Protein AF-A0A496DXN3-F1 (afdb_monomer_lite)

Foldseek 3Di:
DFLCVPVLVVLVVLLVLLVLQQDPDCSNPLLVVLLVVLVVLLVVLVVLLVCLCCVLVVVQVVDPLNVVLVVLLVVLVVVCVPDVVSVVVNVVSVVLVVVVVVVVVVLSCCLCVQASVLLNVLSVCLSPPCLLNLLSVLLSVLSVLVVVLRVCPVPPPPCLLLSLQLLVQLLVVLVVVVVVVLVVVVVVLDRDGVVCPVVVVVVVVVVVVVVVCCVVVLVVVLVVQLVVLVPPPDPVLSVLSSCLSVLLSVLVVVLVVVPVVDPPDPDSVNSVSVSVSSSVSSNSVSCSLVVVVVVDVVSVVVGDDNPDSPVSNVSSSCSSCCRSPVCSNVSSVVSSVVSSVVSVVSSVVSSVVSVVVVVVSVVVSVVVSVVVD

Radius of gyration: 32.51 Å; chains: 1; bounding box: 79×48×92 Å

Sequence (373 aa):
MLFLGGSQTFIGILASLIVLCVILDKSNFIHSILDEIGKRIDEEIKSLDKAVGFDVINDVPANSDYKLLQRYINELRVEAKTRPECKQLLISAMAMDMKLQATFDQLKSGYSSKFLKPAHDLIEKIQRSKEQVIAPLYALLFCLTVFICDEIVVGVAGTSDFVVSFLTIFVAFSGIFWLMMWKIFFRDIRIETEEGSSQKTKVFVSRWIRWKWMCFAFPMFYATCLFLSTFIPIIWAKCLISFTIGIPICVMAWLKAKSHYEFGFYTYEYVFKHFGGLFLISFLFAVVTTGGCALSDDVSSVCFTYEDFVALKITVILFVLISGLLFPFLMPYYGFKRVLNIVKDEVKSSKQSMERELSSIKEELKEFCKVIP

Secondary structure (DSSP, 8-state):
--SSGGGHHHHHHHHHHHHHTTS-STT-HHHHHHHHHHHHHHHHHHHHHHHHHHHTTTHHHHSHHHHHHHHHHHHHHHHTTT-STHHHHHHHHHHHHHHHHHHHHHHHHHHIIIIIHHHHHHHHHHHT-THHHHHHHHHHHHHHHHHHHHHHHHHSTT-HHHHHHHHHHHHHHHHHHHHHHHHHHHHH-----GGGHHHHHHHHHHHHHHHHHHHHHHHHHHHHHHHHHTTSS-HHHHHHHHHHHHHHHHHHHHHHHHGGG-TT---HHHHHHHHHHHHHHHHHHHHHHHHHHTT-GGGGGTS--TT-HHHHHHHHHHHHHIIIIIHHHHHHHHHHHHHHHHHHHHHHHHHHHHHHHHHHHHHHHHHHHTT--

Structure (mmCIF, N/CA/C/O backbone):
data_AF-A0A496DXN3-F1
#
_entry.id   AF-A0A496DXN3-F1
#
loop_
_atom_site.group_PDB
_atom_site.id
_atom_site.type_symbol
_atom_site.label_atom_id
_atom_site.label_alt_id
_atom_site.label_comp_id
_atom_site.label_asym_id
_atom_site.label_entity_id
_atom_site.label_seq_id
_atom_site.pdbx_PDB_ins_code
_atom_site.Cartn_x
_atom_site.Cartn_y
_atom_site.Cartn_z
_atom_site.occupancy
_atom_site.B_iso_or_equiv
_atom_site.auth_seq_id
_atom_site.auth_comp_id
_atom_site.auth_asym_id
_atom_site.auth_atom_id
_atom_site.pdbx_PDB_model_num
ATOM 1 N N . MET A 1 1 ? 24.734 -8.041 -27.230 1.00 52.00 1 MET A N 1
ATOM 2 C CA . MET A 1 1 ? 24.775 -7.931 -25.754 1.00 52.00 1 MET A CA 1
ATOM 3 C C . MET A 1 1 ? 23.340 -7.956 -25.258 1.00 52.00 1 MET A C 1
ATOM 5 O O . MET A 1 1 ? 22.506 -7.359 -25.918 1.00 52.00 1 MET A O 1
ATOM 9 N N . LEU A 1 2 ? 23.045 -8.681 -24.179 1.00 60.16 2 LEU A N 1
ATOM 10 C CA . LEU A 1 2 ? 21.693 -8.778 -23.610 1.00 60.16 2 LEU A CA 1
ATOM 11 C C . LEU A 1 2 ? 21.608 -7.877 -22.373 1.00 60.16 2 LEU A C 1
ATOM 13 O O . LEU A 1 2 ? 22.474 -7.986 -21.501 1.00 60.16 2 LEU A O 1
ATOM 17 N N . PHE A 1 3 ? 20.581 -7.029 -22.272 1.00 65.44 3 PHE A N 1
ATOM 18 C CA . PHE A 1 3 ? 20.370 -6.176 -21.099 1.00 65.44 3 PHE A CA 1
ATOM 19 C C . PHE A 1 3 ? 20.006 -7.038 -19.876 1.00 65.44 3 PHE A C 1
ATOM 21 O O . PHE A 1 3 ? 20.651 -6.984 -18.819 1.00 65.44 3 PHE A O 1
ATOM 28 N N . LEU A 1 4 ? 19.032 -7.933 -20.039 1.00 68.81 4 LEU A N 1
ATOM 29 C CA . LEU A 1 4 ? 18.609 -8.858 -18.992 1.00 68.81 4 LEU A CA 1
ATOM 30 C C . LEU A 1 4 ? 19.467 -10.122 -18.940 1.00 68.81 4 LEU A C 1
ATOM 32 O O . LEU A 1 4 ? 19.787 -10.586 -17.844 1.00 68.81 4 LEU A O 1
ATOM 36 N N . GLY A 1 5 ? 19.929 -10.652 -20.072 1.00 74.75 5 GLY A N 1
ATOM 37 C CA . GLY A 1 5 ? 20.795 -11.840 -20.114 1.00 74.75 5 GLY A CA 1
ATOM 38 C C . GLY A 1 5 ? 20.298 -12.951 -19.174 1.00 74.75 5 GLY A C 1
ATOM 39 O O . GLY A 1 5 ? 19.119 -13.288 -19.169 1.00 74.75 5 GLY A O 1
ATOM 40 N N . GLY A 1 6 ? 21.156 -13.455 -18.279 1.00 71.81 6 GLY A N 1
ATOM 41 C CA . GLY A 1 6 ? 20.773 -14.490 -17.302 1.00 71.81 6 GLY A CA 1
ATOM 42 C C . GLY A 1 6 ? 19.702 -14.098 -16.264 1.00 71.81 6 GLY A C 1
ATOM 43 O O . GLY A 1 6 ? 19.151 -14.976 -15.608 1.00 71.81 6 GLY A O 1
ATOM 44 N N . SER A 1 7 ? 19.368 -12.811 -16.098 1.00 78.94 7 SER A N 1
ATOM 45 C CA . SER A 1 7 ? 18.300 -12.376 -15.180 1.00 78.94 7 SER A CA 1
ATOM 46 C C . SER A 1 7 ? 16.924 -12.289 -15.840 1.00 78.94 7 SER A C 1
ATOM 48 O O . SER A 1 7 ? 15.954 -11.970 -15.153 1.00 78.94 7 SER A O 1
ATOM 50 N N . GLN A 1 8 ? 16.824 -12.534 -17.149 1.00 82.44 8 GLN A N 1
ATOM 51 C CA . GLN A 1 8 ? 15.556 -12.516 -17.879 1.00 82.44 8 GLN A CA 1
ATOM 52 C C . GLN A 1 8 ? 14.570 -13.522 -17.271 1.00 82.44 8 GLN A C 1
ATOM 54 O O . GLN A 1 8 ? 13.425 -13.177 -16.987 1.00 82.44 8 GLN A O 1
ATOM 59 N N . THR A 1 9 ? 15.053 -14.724 -16.940 1.00 82.75 9 THR A N 1
ATOM 60 C CA . THR A 1 9 ? 14.280 -15.758 -16.239 1.00 82.75 9 THR A CA 1
ATOM 61 C C . THR A 1 9 ? 13.798 -15.285 -14.870 1.00 82.75 9 THR A C 1
ATOM 63 O O . THR A 1 9 ? 12.649 -15.518 -14.507 1.00 82.75 9 THR A O 1
ATOM 66 N N . PHE A 1 10 ? 14.640 -14.575 -14.113 1.00 84.44 10 PHE A N 1
ATOM 67 C CA . PHE A 1 10 ? 14.269 -14.069 -12.790 1.00 84.44 10 PHE A CA 1
ATOM 68 C C . PHE A 1 10 ? 13.158 -13.013 -12.870 1.00 84.44 10 PHE A C 1
ATOM 70 O O . PHE A 1 10 ? 12.175 -13.099 -12.136 1.00 84.44 10 PHE A O 1
ATOM 77 N N . ILE A 1 11 ? 13.262 -12.060 -13.803 1.00 85.44 11 ILE A N 1
ATOM 78 C CA . ILE A 1 11 ? 12.193 -11.079 -14.045 1.00 85.44 11 ILE A CA 1
ATOM 79 C C . ILE A 1 11 ? 10.929 -11.767 -14.574 1.00 85.44 11 ILE A C 1
ATOM 81 O O . ILE A 1 11 ? 9.832 -11.392 -14.174 1.00 85.44 11 ILE A O 1
ATOM 85 N N . GLY A 1 12 ? 11.057 -12.805 -15.405 1.00 85.12 12 GLY A N 1
ATOM 86 C CA . GLY A 1 12 ? 9.920 -13.604 -15.874 1.00 85.12 12 GLY A CA 1
ATOM 87 C C . GLY A 1 12 ? 9.176 -14.308 -14.735 1.00 85.12 12 GLY A C 1
ATOM 88 O O . GLY A 1 12 ? 7.944 -14.285 -14.690 1.00 85.12 12 GLY A O 1
ATOM 89 N N . ILE A 1 13 ? 9.911 -14.862 -13.765 1.00 86.62 13 ILE A N 1
ATOM 90 C CA . ILE A 1 13 ? 9.334 -15.442 -12.543 1.00 86.62 13 ILE A CA 1
ATOM 91 C C . ILE A 1 13 ? 8.633 -14.357 -11.716 1.00 86.62 13 ILE A C 1
ATOM 93 O O . ILE A 1 13 ? 7.49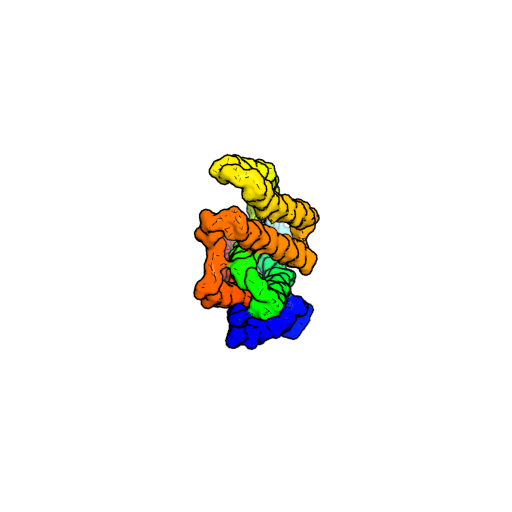3 -14.555 -11.299 1.00 86.62 13 ILE A O 1
ATOM 97 N N . LEU A 1 14 ? 9.269 -13.196 -11.516 1.00 87.06 14 LEU A N 1
ATOM 98 C CA . LEU A 1 14 ? 8.656 -12.074 -10.797 1.00 87.06 14 LEU A CA 1
ATOM 99 C C . LEU A 1 14 ? 7.373 -11.590 -11.479 1.00 87.06 14 LEU A C 1
ATOM 101 O O . LEU A 1 14 ? 6.362 -11.419 -10.807 1.00 87.06 14 LEU A O 1
ATOM 105 N N . ALA A 1 15 ? 7.384 -11.418 -12.800 1.00 87.00 15 ALA A N 1
ATOM 106 C CA . ALA A 1 15 ? 6.207 -11.022 -13.564 1.00 87.00 15 ALA A CA 1
ATOM 107 C C . ALA A 1 15 ? 5.078 -12.052 -13.416 1.00 87.00 15 ALA A C 1
ATOM 109 O O . ALA A 1 15 ? 3.934 -11.671 -13.182 1.00 87.00 15 ALA A O 1
ATOM 110 N N . SER A 1 16 ? 5.402 -13.347 -13.462 1.00 86.88 16 SER A N 1
ATOM 111 C CA . SER A 1 16 ? 4.429 -14.430 -13.268 1.00 86.88 16 SER A CA 1
ATOM 112 C C . SER A 1 16 ? 3.803 -14.402 -11.869 1.00 86.88 16 SER A C 1
ATOM 114 O O . SER A 1 16 ? 2.588 -14.525 -11.736 1.00 86.88 16 SER A O 1
ATOM 116 N N . LEU A 1 17 ? 4.608 -14.174 -10.825 1.00 85.25 17 LEU A N 1
ATOM 117 C CA . LEU A 1 17 ? 4.110 -13.993 -9.456 1.00 85.25 17 LEU A CA 1
ATOM 118 C C . LEU A 1 17 ? 3.225 -12.749 -9.333 1.00 85.25 17 LEU A C 1
ATOM 120 O O . LEU A 1 17 ? 2.177 -12.796 -8.697 1.00 85.25 17 LEU A O 1
ATOM 124 N N . ILE A 1 18 ? 3.625 -11.645 -9.964 1.00 87.06 18 ILE A N 1
ATOM 125 C CA . ILE A 1 18 ? 2.879 -10.386 -9.948 1.00 87.06 18 ILE A CA 1
ATOM 126 C C . ILE A 1 18 ? 1.524 -10.537 -10.646 1.00 87.06 18 ILE A C 1
ATOM 128 O O . ILE A 1 18 ? 0.543 -10.000 -10.143 1.00 87.06 18 ILE A O 1
ATOM 132 N N . VAL A 1 19 ? 1.429 -11.288 -11.751 1.00 86.00 19 VAL A N 1
ATOM 133 C CA . VAL A 1 19 ? 0.151 -11.555 -12.445 1.00 86.00 19 VAL A CA 1
ATOM 134 C C . VAL A 1 19 ? -0.887 -12.153 -11.492 1.00 86.00 19 VAL A C 1
ATOM 136 O O . VAL A 1 19 ? -2.046 -11.739 -11.514 1.00 86.00 19 VAL A O 1
ATOM 139 N N . LEU A 1 20 ? -0.471 -13.060 -10.604 1.00 83.44 20 LEU A N 1
ATOM 140 C CA . LEU A 1 20 ? -1.357 -13.660 -9.600 1.00 83.44 20 LEU A CA 1
ATOM 141 C C . LEU A 1 20 ? -1.889 -12.626 -8.589 1.00 83.44 20 LEU A C 1
ATOM 143 O O . LEU A 1 20 ? -2.956 -12.824 -8.013 1.00 83.44 20 LEU A O 1
ATOM 147 N N . CYS A 1 21 ? -1.189 -11.502 -8.411 1.00 81.88 21 CYS A N 1
ATOM 148 C CA . CYS A 1 21 ? -1.564 -10.404 -7.518 1.00 81.88 21 CYS A CA 1
ATOM 149 C C . CYS A 1 21 ? -2.429 -9.313 -8.181 1.00 81.88 21 CYS A C 1
ATOM 151 O O . CYS A 1 21 ? -2.867 -8.388 -7.496 1.00 81.88 21 CYS A O 1
ATOM 153 N N . VAL A 1 22 ? -2.661 -9.369 -9.498 1.00 76.81 22 VAL A N 1
ATOM 154 C CA . VAL A 1 22 ? -3.417 -8.334 -10.237 1.00 76.81 22 VAL A CA 1
ATOM 155 C C . VAL A 1 22 ? -4.929 -8.572 -10.200 1.00 76.81 22 VAL A C 1
ATOM 157 O O . VAL A 1 22 ? -5.709 -7.630 -10.329 1.00 76.81 22 VAL A O 1
ATOM 160 N N . ILE A 1 23 ? -5.371 -9.814 -10.014 1.00 70.00 23 ILE A N 1
ATOM 161 C CA . ILE A 1 23 ? -6.797 -10.157 -10.001 1.00 70.00 23 ILE A CA 1
ATOM 162 C C . ILE A 1 23 ? -7.310 -10.104 -8.558 1.00 70.00 23 ILE A C 1
ATOM 164 O O . ILE A 1 23 ? -6.719 -10.696 -7.664 1.00 70.00 23 ILE A O 1
ATOM 168 N N . LEU A 1 24 ? -8.409 -9.390 -8.312 1.00 60.97 24 LEU A N 1
ATOM 169 C CA . LEU A 1 24 ? -9.103 -9.369 -7.017 1.00 60.97 24 LEU A CA 1
ATOM 170 C C . LEU A 1 24 ? -9.970 -10.623 -6.852 1.00 60.97 24 LEU A C 1
ATOM 172 O O . LEU A 1 24 ? -11.194 -10.557 -6.918 1.00 60.97 24 LEU A O 1
ATOM 176 N N . ASP A 1 25 ? -9.328 -11.768 -6.671 1.00 64.19 25 ASP A N 1
ATOM 177 C CA . ASP A 1 25 ? -9.994 -13.027 -6.332 1.00 64.19 25 ASP A CA 1
ATOM 178 C C . ASP A 1 25 ? -9.186 -13.756 -5.246 1.00 64.19 25 ASP A C 1
ATOM 180 O O . ASP A 1 25 ? -8.067 -13.356 -4.921 1.00 64.19 25 ASP A O 1
ATOM 184 N N . LYS A 1 26 ? -9.720 -14.843 -4.684 1.00 61.50 26 LYS A N 1
ATOM 185 C CA . LYS A 1 26 ? -9.036 -15.712 -3.709 1.00 61.50 26 LYS A CA 1
ATOM 186 C C . LYS A 1 26 ? -7.688 -16.243 -4.210 1.00 61.50 26 LYS A C 1
ATOM 188 O O . LYS A 1 26 ? -6.874 -16.681 -3.405 1.00 61.50 26 LYS A O 1
ATOM 193 N N . SER A 1 27 ? -7.443 -16.201 -5.520 1.00 66.31 27 SER A N 1
ATOM 194 C CA . SER A 1 27 ? -6.151 -16.524 -6.131 1.00 66.31 27 SER A CA 1
ATOM 195 C C . SER A 1 27 ? -5.048 -15.507 -5.812 1.00 66.31 27 SER A C 1
ATOM 197 O O . SER A 1 27 ? -3.868 -15.835 -5.919 1.00 66.31 27 SER A O 1
ATOM 199 N N . ASN A 1 28 ? -5.404 -14.281 -5.419 1.00 80.81 28 ASN A N 1
ATOM 200 C CA . ASN A 1 28 ? -4.454 -13.259 -5.006 1.00 80.81 28 ASN A CA 1
ATOM 201 C C . ASN A 1 28 ? -4.042 -13.485 -3.558 1.00 80.81 28 ASN A C 1
ATOM 203 O O . ASN A 1 28 ? -4.750 -13.122 -2.617 1.00 80.81 28 ASN A O 1
ATOM 207 N N . PHE A 1 29 ? -2.867 -14.084 -3.390 1.00 79.62 29 PHE A N 1
ATOM 208 C CA . PHE A 1 29 ? -2.347 -14.434 -2.074 1.00 79.62 29 PHE A CA 1
ATOM 209 C C . PHE A 1 29 ? -2.138 -13.204 -1.179 1.00 79.62 29 PHE A C 1
ATOM 211 O O . PHE A 1 29 ? -2.400 -13.290 0.018 1.00 79.62 29 PHE A O 1
ATOM 218 N N . ILE A 1 30 ? -1.727 -12.051 -1.732 1.00 82.69 30 ILE A N 1
ATOM 219 C CA . ILE A 1 30 ? -1.553 -10.812 -0.955 1.00 82.69 30 ILE A CA 1
ATOM 220 C C . ILE A 1 30 ? -2.904 -10.385 -0.386 1.00 82.69 30 ILE A C 1
ATOM 222 O O . ILE A 1 30 ? -3.024 -10.173 0.819 1.00 82.69 30 ILE A O 1
ATOM 226 N N . HIS A 1 31 ? -3.925 -10.319 -1.240 1.00 82.19 31 HIS A N 1
ATOM 227 C CA . HIS A 1 31 ? -5.267 -9.933 -0.824 1.00 82.19 31 HIS A CA 1
ATOM 228 C C . HIS A 1 31 ? -5.868 -10.933 0.172 1.00 82.19 31 HIS A C 1
ATOM 230 O O . HIS A 1 31 ? -6.374 -10.525 1.212 1.00 82.19 31 HIS A O 1
ATOM 236 N N . SER A 1 32 ? -5.755 -12.238 -0.095 1.00 83.56 32 SER A N 1
ATOM 237 C CA . SER A 1 32 ? -6.303 -13.285 0.774 1.00 83.56 32 SER A CA 1
ATOM 238 C C . SER A 1 32 ? -5.678 -13.272 2.170 1.00 83.56 32 SER A C 1
ATOM 240 O O . SER A 1 32 ? -6.396 -13.385 3.161 1.00 83.56 32 SER A O 1
ATOM 242 N N . ILE A 1 33 ? -4.351 -13.126 2.267 1.00 85.94 33 ILE A N 1
ATOM 243 C CA . ILE A 1 33 ? -3.660 -13.083 3.563 1.00 85.94 33 ILE A CA 1
ATOM 244 C C . ILE A 1 33 ? -4.022 -11.794 4.311 1.00 85.94 33 ILE A C 1
ATOM 246 O O . ILE A 1 33 ? -4.287 -11.830 5.511 1.00 85.94 33 ILE A O 1
ATOM 250 N N . LEU A 1 34 ? -4.056 -10.649 3.621 1.00 84.69 34 LEU A N 1
ATOM 251 C CA . LEU A 1 34 ? -4.419 -9.373 4.241 1.00 84.69 34 LEU A CA 1
ATOM 252 C C . LEU A 1 34 ? -5.883 -9.329 4.695 1.00 84.69 34 LEU A C 1
ATOM 254 O O . LEU A 1 34 ? -6.163 -8.742 5.739 1.00 84.69 34 LEU A O 1
ATOM 258 N N . ASP A 1 35 ? -6.800 -9.954 3.957 1.00 85.06 35 ASP A N 1
ATOM 259 C CA . ASP A 1 35 ? -8.204 -10.085 4.354 1.00 85.06 35 ASP A CA 1
ATOM 260 C C . ASP A 1 35 ? -8.337 -10.906 5.644 1.00 85.06 35 ASP A C 1
ATOM 262 O O . ASP A 1 35 ? -9.005 -10.473 6.585 1.00 85.06 35 ASP A O 1
ATOM 266 N N . GLU A 1 36 ? -7.633 -12.040 5.737 1.00 87.38 36 GLU A N 1
ATOM 267 C CA . GLU A 1 36 ? -7.615 -12.871 6.945 1.00 87.38 36 GLU A CA 1
ATOM 268 C C . GLU A 1 36 ? -7.006 -12.133 8.148 1.00 87.38 36 GLU A C 1
ATOM 270 O O . GLU A 1 36 ? -7.572 -12.156 9.243 1.00 87.38 36 GLU A O 1
ATOM 275 N N . ILE A 1 37 ? -5.886 -11.428 7.953 1.00 86.50 37 ILE A N 1
ATOM 276 C CA . ILE A 1 37 ? -5.269 -10.597 8.997 1.00 86.50 37 ILE A CA 1
ATOM 277 C C . ILE A 1 37 ? -6.234 -9.496 9.446 1.00 86.50 37 ILE A C 1
ATOM 279 O O . ILE A 1 37 ? -6.406 -9.286 10.647 1.00 86.50 37 ILE A O 1
ATOM 283 N N . GLY A 1 38 ? -6.883 -8.814 8.500 1.00 84.69 38 GLY A N 1
ATOM 284 C CA . GLY A 1 38 ? -7.861 -7.774 8.798 1.00 84.69 38 GLY A CA 1
ATOM 285 C C . GLY A 1 38 ? -9.035 -8.306 9.622 1.00 84.69 38 GLY A C 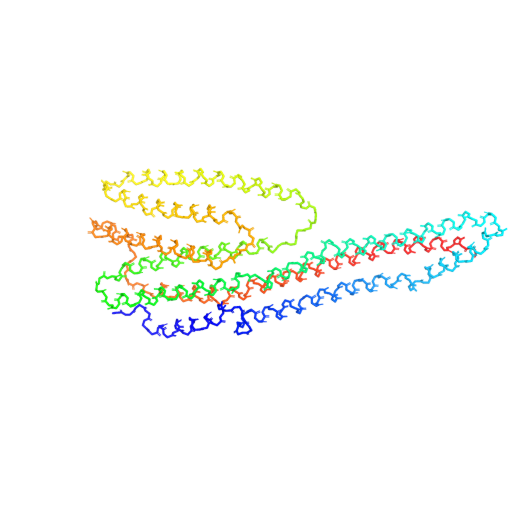1
ATOM 286 O O . GLY A 1 38 ? -9.401 -7.684 10.614 1.00 84.69 38 GLY A O 1
ATOM 287 N N . LYS A 1 39 ? -9.558 -9.495 9.285 1.00 87.56 39 LYS A N 1
ATOM 288 C CA . LYS A 1 39 ? -10.629 -10.165 10.045 1.00 87.56 39 LYS A CA 1
ATOM 289 C C . LYS A 1 39 ? -10.202 -10.516 11.467 1.00 87.56 39 LYS A C 1
ATOM 291 O O . LYS A 1 39 ? -10.927 -10.204 12.404 1.00 87.56 39 LYS A O 1
ATOM 296 N N . ARG A 1 40 ? -9.011 -11.096 11.646 1.00 87.25 40 ARG A N 1
ATOM 297 C CA . ARG A 1 40 ? -8.480 -11.420 12.984 1.00 87.25 40 ARG A CA 1
ATOM 298 C C . ARG A 1 40 ? -8.327 -10.173 13.854 1.00 87.25 40 ARG A C 1
ATOM 300 O O . ARG A 1 40 ? -8.638 -10.209 15.038 1.00 87.25 40 ARG A O 1
ATOM 307 N N . ILE A 1 41 ? -7.864 -9.067 13.273 1.00 84.94 41 ILE A N 1
ATOM 308 C CA . ILE A 1 41 ? -7.696 -7.799 13.994 1.00 84.94 41 ILE A CA 1
ATOM 309 C C . ILE A 1 41 ? -9.052 -7.165 14.325 1.00 84.94 41 ILE A C 1
ATOM 311 O O . ILE A 1 41 ? -9.224 -6.635 15.420 1.00 84.94 41 ILE A O 1
ATOM 315 N N . ASP A 1 42 ? -10.024 -7.248 13.418 1.00 84.44 42 ASP A N 1
ATOM 316 C CA . ASP A 1 42 ? -11.400 -6.805 13.659 1.00 84.44 42 ASP A CA 1
ATOM 317 C C . ASP A 1 42 ? -12.057 -7.573 14.820 1.00 84.44 42 ASP A C 1
ATOM 319 O O . ASP A 1 42 ? -12.668 -6.978 15.711 1.00 84.44 42 ASP A O 1
ATOM 323 N N . GLU A 1 43 ? -11.875 -8.895 14.854 1.00 87.12 43 GLU A N 1
ATOM 324 C CA . GLU A 1 43 ? -12.309 -9.759 15.956 1.00 87.12 43 GLU A CA 1
ATOM 325 C C . GLU A 1 43 ? -11.595 -9.420 17.270 1.00 87.12 43 GLU A C 1
ATOM 327 O O . GLU A 1 43 ? -12.240 -9.342 18.318 1.00 87.12 43 GLU A O 1
ATOM 332 N N . GLU A 1 44 ? -10.285 -9.161 17.229 1.00 85.25 44 GLU A N 1
ATOM 333 C CA . GLU A 1 44 ? -9.515 -8.751 18.406 1.00 85.25 44 GLU A CA 1
ATOM 334 C C . GLU A 1 44 ? -10.036 -7.420 18.973 1.00 85.25 44 GLU A C 1
ATOM 336 O O . GLU A 1 44 ? -10.249 -7.311 20.181 1.00 85.25 44 GLU A O 1
ATOM 341 N N . ILE A 1 45 ? -10.339 -6.437 18.122 1.00 81.94 45 ILE A N 1
ATOM 342 C CA . ILE A 1 45 ? -10.926 -5.154 18.541 1.00 81.94 45 ILE A CA 1
ATOM 343 C C . ILE A 1 45 ? -12.315 -5.351 19.157 1.00 81.94 45 ILE A C 1
ATOM 345 O O . ILE A 1 45 ? -12.585 -4.802 20.225 1.00 81.94 45 ILE A O 1
ATOM 349 N N . LYS A 1 46 ? -13.171 -6.187 18.554 1.00 82.38 46 LYS A N 1
ATOM 350 C CA . LYS A 1 46 ? -14.481 -6.544 19.131 1.00 82.38 46 LYS A CA 1
ATOM 351 C C . LYS A 1 46 ? -14.344 -7.225 20.493 1.00 82.38 46 LYS A C 1
ATOM 353 O O . LYS A 1 46 ? -15.148 -6.988 21.393 1.00 82.38 46 LYS A O 1
ATOM 358 N N . SER A 1 47 ? -13.331 -8.074 20.661 1.00 81.56 47 SER A N 1
ATOM 359 C CA . SER A 1 47 ? -13.063 -8.744 21.937 1.00 81.56 47 SER A CA 1
ATOM 360 C C . SER A 1 47 ? -12.594 -7.763 23.017 1.00 81.56 47 SER A C 1
ATOM 362 O O . SER A 1 47 ? -13.040 -7.863 24.160 1.00 81.56 47 SER A O 1
ATOM 364 N N . LEU A 1 48 ? -11.764 -6.780 22.647 1.00 75.94 48 LEU A N 1
ATOM 365 C CA . LEU A 1 48 ? -11.290 -5.720 23.538 1.00 75.94 48 LEU A CA 1
ATOM 366 C C . LEU A 1 48 ? -12.446 -4.825 24.002 1.00 75.94 48 LEU A C 1
ATOM 368 O O . LEU A 1 48 ? -12.554 -4.557 25.196 1.00 75.94 48 LEU A O 1
ATOM 372 N N . ASP A 1 49 ? -13.341 -4.434 23.093 1.00 71.88 49 ASP A N 1
ATOM 373 C CA . ASP A 1 49 ? -14.561 -3.682 23.421 1.00 71.88 49 ASP A CA 1
ATOM 374 C C . ASP A 1 49 ? -15.452 -4.447 24.400 1.00 71.88 49 ASP A C 1
ATOM 376 O O . ASP A 1 49 ? -15.839 -3.931 25.450 1.00 71.88 49 ASP A O 1
ATOM 380 N N . LYS A 1 50 ? -15.695 -5.732 24.116 1.00 71.69 50 LYS A N 1
ATOM 381 C CA . LYS A 1 50 ? -16.470 -6.587 25.013 1.00 71.69 50 LYS A CA 1
ATOM 382 C C . LYS A 1 50 ? -15.815 -6.705 26.389 1.00 71.69 50 LYS A C 1
ATOM 384 O O . LYS A 1 50 ? -16.539 -6.690 27.375 1.00 71.69 50 LYS A O 1
ATOM 389 N N . ALA A 1 51 ? -14.489 -6.807 26.478 1.00 68.19 51 ALA A N 1
ATOM 390 C CA . ALA A 1 51 ? -13.778 -6.896 27.754 1.00 68.19 51 ALA A CA 1
ATOM 391 C C . ALA A 1 51 ? -13.894 -5.601 28.576 1.00 68.19 51 ALA A C 1
ATOM 393 O O . ALA A 1 51 ? -14.245 -5.660 29.751 1.00 68.19 51 ALA A O 1
ATOM 394 N N . VAL A 1 52 ? -13.697 -4.426 27.965 1.00 66.50 52 VAL A N 1
ATOM 395 C CA . VAL A 1 52 ? -13.908 -3.126 28.639 1.00 66.50 52 VAL A CA 1
ATOM 396 C C . VAL A 1 52 ? -15.356 -2.992 29.110 1.00 66.50 52 VAL A C 1
ATOM 398 O O . VAL A 1 52 ? -15.616 -2.631 30.260 1.00 66.50 52 VAL A O 1
ATOM 401 N N . GLY A 1 53 ? -16.296 -3.346 28.232 1.00 61.66 53 GLY A N 1
ATOM 402 C CA . GLY A 1 53 ? -17.726 -3.310 28.492 1.00 61.66 53 GLY A CA 1
ATOM 403 C C . GLY A 1 53 ? -18.255 -4.424 29.398 1.00 61.66 53 GLY A C 1
ATOM 404 O O . GLY A 1 53 ? -19.424 -4.377 29.752 1.00 61.66 53 GLY A O 1
ATOM 405 N N . PHE A 1 54 ? -17.463 -5.429 29.777 1.00 54.59 54 PHE A N 1
ATOM 406 C CA . PHE A 1 54 ? -17.863 -6.452 30.752 1.00 54.59 54 PHE A CA 1
ATOM 407 C C . PHE A 1 54 ? -17.181 -6.234 32.101 1.00 54.59 54 PHE A C 1
ATOM 409 O O . PHE A 1 54 ? -17.869 -6.292 33.119 1.00 54.59 54 PHE A O 1
ATOM 416 N N . ASP A 1 55 ? -15.875 -5.960 32.112 1.00 61.41 55 ASP A N 1
ATOM 417 C CA . ASP A 1 55 ? -15.080 -5.841 33.339 1.00 61.41 55 ASP A CA 1
ATOM 418 C C . ASP A 1 55 ? -15.497 -4.635 34.173 1.00 61.41 55 ASP A C 1
ATOM 420 O O . ASP A 1 55 ? -15.664 -4.747 35.379 1.00 61.41 55 ASP A O 1
ATOM 424 N N . VAL A 1 56 ? -15.672 -3.470 33.548 1.00 59.00 56 VAL A N 1
ATOM 425 C CA . VAL A 1 56 ? -15.955 -2.236 34.298 1.00 59.00 56 VAL A CA 1
ATOM 426 C C . VAL A 1 56 ? -17.451 -2.060 34.536 1.00 59.00 56 VAL A C 1
ATOM 428 O O . VAL A 1 56 ? -17.883 -1.472 35.525 1.00 59.00 56 VAL A O 1
ATOM 431 N N . ILE A 1 57 ? -18.254 -2.613 33.629 1.00 57.44 57 ILE A N 1
ATOM 432 C CA .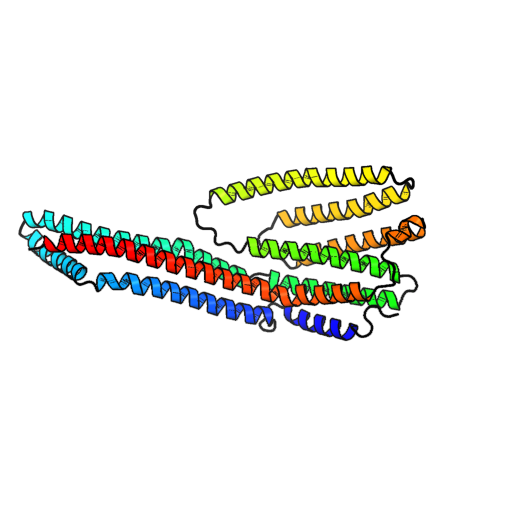 ILE A 1 57 ? -19.698 -2.437 33.616 1.00 57.44 57 ILE A CA 1
ATOM 433 C C . ILE A 1 57 ? -20.415 -3.364 34.591 1.00 57.44 57 ILE A C 1
ATOM 435 O O . ILE A 1 57 ? -21.333 -2.929 35.281 1.00 57.44 57 ILE A O 1
ATOM 439 N N . ASN A 1 58 ? -20.012 -4.633 34.668 1.00 58.31 58 ASN A N 1
ATOM 440 C CA . ASN A 1 58 ? -20.677 -5.594 35.549 1.00 58.31 58 ASN A CA 1
ATOM 441 C C . ASN A 1 58 ? -20.212 -5.492 37.005 1.00 58.31 58 ASN A C 1
ATOM 443 O O . ASN A 1 58 ? -20.868 -6.033 37.894 1.00 58.31 58 ASN A O 1
ATOM 447 N N . ASP A 1 59 ? -19.126 -4.769 37.266 1.00 63.56 59 ASP A N 1
ATOM 448 C CA . ASP A 1 59 ? -18.563 -4.614 38.605 1.00 63.56 59 ASP A CA 1
ATOM 449 C C . ASP A 1 59 ? -19.417 -3.702 39.511 1.00 63.56 59 ASP A C 1
ATOM 451 O O . ASP A 1 59 ? -19.391 -3.817 40.736 1.00 63.56 59 ASP A O 1
ATOM 455 N N . VAL A 1 60 ? -20.242 -2.820 38.930 1.00 60.62 60 VAL A N 1
ATOM 456 C CA . VAL A 1 60 ? -21.136 -1.919 39.685 1.00 60.62 60 VAL A CA 1
ATOM 457 C C . VAL A 1 60 ? -22.455 -2.585 40.084 1.00 60.62 60 VAL A C 1
ATOM 459 O O . VAL A 1 60 ? -22.772 -2.550 41.271 1.00 60.62 60 VAL A O 1
ATOM 462 N N . PRO A 1 61 ? -23.211 -3.256 39.187 1.00 59.91 61 PRO A N 1
ATOM 463 C CA . PRO A 1 61 ? -24.404 -4.012 39.577 1.00 59.91 61 PRO A CA 1
ATOM 464 C C . PRO A 1 61 ? -24.093 -5.158 40.546 1.00 59.91 61 PRO A C 1
ATOM 466 O O . PRO A 1 61 ? -24.951 -5.576 41.326 1.00 59.91 61 PRO A O 1
ATOM 469 N N . ALA A 1 62 ? -22.865 -5.684 40.501 1.00 61.06 62 ALA A N 1
ATOM 470 C CA . ALA A 1 62 ? -22.385 -6.685 41.442 1.00 61.06 62 ALA A CA 1
ATOM 471 C C . ALA A 1 62 ? -22.039 -6.103 42.826 1.00 61.06 62 ALA A C 1
ATOM 473 O O . ALA A 1 62 ? -22.086 -6.856 43.804 1.00 61.06 62 ALA A O 1
ATOM 474 N N . ASN A 1 63 ? -21.749 -4.798 42.922 1.00 70.12 63 ASN A N 1
ATOM 475 C CA . ASN A 1 63 ? -21.371 -4.124 44.162 1.00 70.12 63 ASN A CA 1
ATOM 476 C C . ASN A 1 63 ? -22.502 -4.197 45.205 1.00 70.12 63 ASN A C 1
ATOM 478 O O . ASN A 1 63 ? -23.669 -3.919 44.907 1.00 70.12 63 ASN A O 1
ATOM 482 N N . SER A 1 64 ? -22.150 -4.557 46.442 1.00 65.50 64 SER A N 1
ATOM 483 C CA . SER A 1 64 ? -23.079 -4.646 47.572 1.00 65.50 64 SER A CA 1
ATOM 484 C C . SER A 1 64 ? -23.823 -3.337 47.809 1.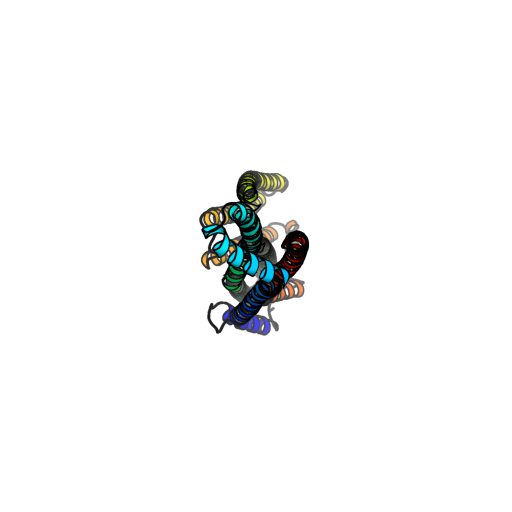00 65.50 64 SER A C 1
ATOM 486 O O . SER A 1 64 ? -25.029 -3.364 48.039 1.00 65.50 64 SER A O 1
ATOM 488 N N . ASP A 1 65 ? -23.133 -2.205 47.679 1.00 71.25 65 ASP A N 1
ATOM 489 C CA . ASP A 1 65 ? -23.687 -0.885 47.994 1.00 71.25 65 ASP A CA 1
ATOM 490 C C . ASP A 1 65 ? -24.732 -0.458 46.952 1.00 71.25 65 ASP A C 1
ATOM 492 O O . ASP A 1 65 ? -25.751 0.144 47.283 1.00 71.25 65 ASP A O 1
ATOM 496 N N . TYR A 1 66 ? -24.545 -0.854 45.687 1.00 73.25 66 TYR A N 1
ATOM 497 C CA . TYR A 1 66 ? -25.515 -0.577 44.625 1.00 73.25 66 TYR A CA 1
ATOM 498 C C . TYR A 1 66 ? -26.773 -1.439 44.775 1.00 73.25 66 TYR A C 1
ATOM 500 O O . TYR A 1 66 ? -27.893 -0.948 44.632 1.00 73.25 66 TYR A O 1
ATOM 508 N N . LYS A 1 67 ? -26.611 -2.717 45.148 1.00 78.06 67 LYS A N 1
ATOM 509 C CA . LYS A 1 67 ? -27.747 -3.587 45.499 1.00 78.06 67 LYS A CA 1
ATOM 510 C C . LYS A 1 67 ? -28.515 -3.054 46.708 1.00 78.06 67 LYS A C 1
ATOM 512 O O . LYS A 1 67 ? -29.740 -3.154 46.740 1.00 78.06 67 LYS A O 1
ATOM 517 N N . LEU A 1 68 ? -27.805 -2.484 47.682 1.00 75.44 68 LEU A N 1
ATOM 518 C CA . LEU A 1 68 ? -28.394 -1.885 48.875 1.00 75.44 68 LEU A CA 1
ATOM 519 C C . LEU A 1 68 ? -29.191 -0.622 48.523 1.00 75.44 68 LEU A C 1
ATOM 521 O O . LEU A 1 68 ? -30.345 -0.513 48.931 1.00 75.44 68 LEU A O 1
ATOM 525 N N . LEU A 1 69 ? -28.652 0.250 47.664 1.00 77.62 69 LEU A N 1
ATOM 526 C CA . LEU A 1 69 ? -29.379 1.395 47.108 1.00 77.62 69 LEU A CA 1
ATOM 527 C C . LEU A 1 69 ? -30.645 0.960 46.351 1.00 77.62 69 LEU A C 1
ATOM 529 O O . LEU A 1 69 ? -31.721 1.499 46.604 1.00 77.62 69 LEU A O 1
ATOM 533 N N . GLN A 1 70 ? -30.557 -0.031 45.457 1.00 79.31 70 GLN A N 1
ATOM 534 C CA . GLN A 1 70 ? -31.728 -0.520 44.716 1.00 79.31 70 GLN A CA 1
ATOM 535 C C . GLN A 1 70 ? -32.802 -1.105 45.638 1.00 79.31 70 GLN A C 1
ATOM 537 O O . GLN A 1 70 ? -33.998 -0.880 45.430 1.00 79.31 70 GLN A O 1
ATOM 542 N N . ARG A 1 71 ? -32.391 -1.848 46.670 1.00 79.94 71 ARG A N 1
ATOM 543 C CA . ARG A 1 71 ? -33.309 -2.378 47.679 1.00 79.94 71 ARG A CA 1
ATOM 544 C C . ARG A 1 71 ? -33.988 -1.247 48.452 1.00 79.94 71 ARG A C 1
ATOM 546 O O . ARG A 1 71 ? -35.211 -1.255 48.557 1.00 79.94 71 ARG A O 1
ATOM 553 N N . TYR A 1 72 ? -33.221 -0.253 48.891 1.00 79.62 72 TYR A N 1
ATOM 554 C CA . TYR A 1 72 ? -33.732 0.908 49.612 1.00 79.62 72 TYR A CA 1
ATOM 555 C C . TYR A 1 72 ? -34.712 1.741 48.771 1.00 79.62 72 TYR A C 1
ATOM 557 O O . TYR A 1 72 ? -35.778 2.115 49.250 1.00 79.62 72 TYR A O 1
ATOM 565 N N . ILE A 1 73 ? -34.425 1.956 47.482 1.00 81.94 73 ILE A N 1
ATOM 566 C CA . ILE A 1 73 ? -35.352 2.618 46.546 1.00 81.94 73 ILE A CA 1
ATOM 567 C C . ILE A 1 73 ? -36.673 1.846 46.441 1.00 81.94 73 ILE A C 1
ATOM 569 O O . ILE A 1 73 ? -37.743 2.457 46.424 1.00 81.94 73 ILE A O 1
ATOM 573 N N . ASN A 1 74 ? -36.620 0.513 46.367 1.00 82.00 74 ASN A N 1
ATOM 574 C CA . ASN A 1 74 ? -37.818 -0.321 46.281 1.00 82.00 74 ASN A CA 1
ATOM 575 C C . ASN A 1 74 ? -38.652 -0.277 47.568 1.00 82.00 74 ASN A C 1
ATOM 577 O O . ASN A 1 74 ? -39.876 -0.164 47.483 1.00 82.00 74 ASN A O 1
ATOM 581 N N . GLU A 1 75 ? -38.008 -0.310 48.736 1.00 80.62 75 GLU A N 1
ATOM 582 C CA . GLU A 1 75 ? -38.665 -0.178 50.043 1.00 80.62 75 GLU A CA 1
ATOM 583 C C . GLU A 1 75 ? -39.315 1.214 50.191 1.00 80.62 75 GLU A C 1
ATOM 585 O O . GLU A 1 75 ? -40.526 1.317 50.414 1.00 80.62 75 GLU A O 1
ATOM 590 N N . LEU A 1 76 ? -38.577 2.290 49.894 1.00 77.25 76 LEU A N 1
ATOM 591 C CA . LEU A 1 76 ? -39.096 3.662 49.902 1.00 77.25 76 LEU A CA 1
ATOM 592 C C . LEU A 1 76 ? -40.250 3.884 48.914 1.00 77.25 76 LEU A C 1
ATOM 594 O O . LEU A 1 76 ? -41.149 4.678 49.185 1.00 77.25 76 LEU A O 1
ATOM 598 N N . ARG A 1 77 ? -40.278 3.189 47.769 1.00 77.56 77 ARG A N 1
ATOM 599 C CA . ARG A 1 77 ? -41.385 3.276 46.794 1.00 77.56 77 ARG A CA 1
ATOM 600 C C . ARG A 1 77 ? -42.709 2.772 47.358 1.00 77.56 77 ARG A C 1
ATOM 602 O O . ARG A 1 77 ? -43.771 3.254 46.954 1.00 77.56 77 ARG A O 1
ATOM 609 N N . VAL A 1 78 ? -42.651 1.776 48.240 1.00 76.12 78 VAL A N 1
ATOM 610 C CA . VAL A 1 78 ? -43.822 1.204 48.910 1.00 76.12 78 VAL A CA 1
ATOM 611 C C . VAL A 1 78 ? -44.264 2.127 50.045 1.00 76.12 78 VAL A C 1
ATOM 613 O O . VAL A 1 78 ? -45.447 2.450 50.135 1.00 76.12 78 VAL A O 1
ATOM 616 N N . GLU A 1 79 ? -43.322 2.629 50.845 1.00 71.81 79 GLU A N 1
ATOM 617 C CA . GLU A 1 79 ? -43.606 3.510 51.985 1.00 71.81 79 GLU A CA 1
ATOM 618 C C . GLU A 1 79 ? -44.037 4.927 51.586 1.00 71.81 79 GLU A C 1
ATOM 620 O O . GLU A 1 79 ? -44.901 5.524 52.227 1.00 71.81 79 GLU A O 1
ATOM 625 N N . ALA A 1 80 ? -43.528 5.469 50.478 1.00 66.75 80 ALA A N 1
ATOM 626 C CA . ALA A 1 80 ? -43.912 6.790 49.975 1.00 66.75 80 ALA A CA 1
ATOM 627 C C . ALA A 1 80 ? -45.382 6.872 49.512 1.00 66.75 80 ALA A C 1
ATOM 629 O O . ALA A 1 80 ? -45.916 7.974 49.337 1.00 66.75 80 ALA A O 1
ATOM 630 N N . LYS A 1 81 ? -46.056 5.725 49.316 1.00 67.81 81 LYS A N 1
ATOM 631 C CA . LYS A 1 81 ? -47.508 5.669 49.065 1.00 67.81 81 LYS A CA 1
ATOM 632 C C . LYS A 1 81 ? -48.329 5.957 50.321 1.00 67.81 81 LYS A C 1
ATOM 634 O O . LYS A 1 81 ? -49.457 6.422 50.197 1.00 67.81 81 LYS A O 1
ATOM 639 N N . THR A 1 82 ? -47.781 5.689 51.504 1.00 62.84 82 THR A N 1
ATOM 640 C CA . THR A 1 82 ? -48.470 5.822 52.795 1.00 62.84 82 THR A CA 1
ATOM 641 C C . THR A 1 82 ? -47.921 6.962 53.655 1.00 62.84 82 THR A C 1
ATOM 643 O O . THR A 1 82 ? -48.667 7.491 54.475 1.00 62.84 82 THR A O 1
ATOM 646 N N . ARG A 1 83 ? -46.665 7.396 53.460 1.00 66.31 83 ARG A N 1
ATOM 647 C CA . ARG A 1 83 ? -46.029 8.485 54.225 1.00 66.31 83 ARG A CA 1
ATOM 648 C C . ARG A 1 83 ? -45.400 9.553 53.315 1.00 66.31 83 ARG A C 1
ATOM 650 O O . ARG A 1 83 ? -44.519 9.233 52.518 1.00 66.31 83 ARG A O 1
ATOM 657 N N . PRO A 1 84 ? -45.805 10.834 53.429 1.00 67.19 84 PRO A N 1
ATOM 658 C CA . PRO A 1 84 ? -45.293 11.908 52.577 1.00 67.19 84 PRO A CA 1
ATOM 659 C C . PRO A 1 84 ? -43.830 12.281 52.866 1.00 67.19 84 PRO A C 1
ATOM 661 O O . PRO A 1 84 ? -43.140 12.711 51.948 1.00 67.19 84 PRO A O 1
ATOM 664 N N . GLU A 1 85 ? -43.333 12.062 54.086 1.00 67.50 85 GLU A N 1
ATOM 665 C CA . GLU A 1 85 ? -41.937 12.329 54.479 1.00 67.50 85 GLU A CA 1
ATOM 666 C C . GLU A 1 85 ? -40.935 11.434 53.723 1.00 67.50 85 GLU A C 1
ATOM 668 O O . GLU A 1 85 ? -39.869 11.891 53.310 1.00 67.50 85 GLU A O 1
ATOM 673 N N . CYS A 1 86 ? -41.322 10.192 53.404 1.00 66.94 86 CYS A N 1
ATOM 674 C CA . CYS A 1 86 ? -40.500 9.259 52.626 1.00 66.94 86 CYS A CA 1
ATOM 675 C C . CYS A 1 86 ? -40.343 9.675 51.151 1.00 66.94 86 CYS A C 1
ATOM 677 O O . CYS A 1 86 ? -39.453 9.176 50.461 1.00 66.94 86 CYS A O 1
ATOM 679 N N . LYS A 1 87 ? -41.164 10.609 50.640 1.00 71.81 87 LYS A N 1
ATOM 680 C CA . LYS A 1 87 ? -41.057 11.074 49.245 1.00 71.81 87 LYS A CA 1
ATOM 681 C C . LYS A 1 87 ? -39.753 11.819 48.982 1.00 71.81 87 LYS A C 1
ATOM 683 O O . LYS A 1 87 ? -39.194 11.676 47.901 1.00 71.81 87 LYS A O 1
ATOM 688 N N . GLN A 1 88 ? -39.266 12.602 49.943 1.00 74.88 88 GLN A N 1
ATOM 689 C CA . GLN A 1 88 ? -38.063 13.417 49.754 1.00 74.88 88 GLN A CA 1
ATOM 690 C C . GLN A 1 88 ? -36.792 12.549 49.733 1.00 74.88 88 GLN A C 1
ATOM 692 O O . GLN A 1 88 ? -35.908 12.773 48.909 1.00 74.88 88 GLN A O 1
ATOM 697 N N . LEU A 1 89 ? -36.762 11.498 50.561 1.00 72.56 89 LEU A N 1
ATOM 698 C CA . LEU A 1 89 ? -35.720 10.462 50.569 1.00 72.56 89 LEU A CA 1
ATOM 699 C C . LEU A 1 89 ? -35.762 9.575 49.316 1.00 72.56 89 LEU A C 1
ATOM 701 O O . LEU A 1 89 ? -34.722 9.204 48.779 1.00 72.56 89 LEU A O 1
ATOM 705 N N . LEU A 1 90 ? -36.959 9.271 48.804 1.00 78.38 90 LEU A N 1
ATOM 706 C CA . LEU A 1 90 ? -37.104 8.555 47.537 1.00 78.38 90 LEU A CA 1
ATOM 707 C C . LEU A 1 90 ? -36.540 9.373 46.368 1.00 78.38 90 LEU A C 1
ATOM 709 O O . LEU A 1 90 ? -35.842 8.824 45.520 1.00 78.38 90 LEU A O 1
ATOM 713 N N . ILE A 1 91 ? -36.799 10.685 46.333 1.00 80.25 91 ILE A N 1
ATOM 714 C CA . ILE A 1 91 ? -36.273 11.574 45.288 1.00 80.25 91 ILE A CA 1
ATOM 715 C C . ILE A 1 91 ? -34.739 11.615 45.321 1.00 80.25 91 ILE A C 1
ATOM 717 O O . ILE A 1 91 ? -34.122 11.520 44.262 1.00 80.25 91 ILE A O 1
ATOM 721 N N . SER A 1 92 ? -34.111 11.713 46.499 1.00 77.38 92 SER A N 1
ATOM 722 C CA . SER A 1 92 ? -32.644 11.736 46.602 1.00 77.38 92 SER A CA 1
ATOM 723 C C . SER A 1 92 ? -32.004 10.399 46.213 1.00 77.38 92 SER A C 1
ATOM 725 O O . SER A 1 92 ? -31.029 10.390 45.462 1.00 77.38 92 SER A O 1
ATOM 727 N N . ALA A 1 93 ? -32.582 9.271 46.637 1.00 77.06 93 ALA A N 1
ATOM 728 C CA . ALA A 1 93 ? -32.095 7.942 46.269 1.00 77.06 93 ALA A CA 1
ATOM 729 C C . ALA A 1 93 ? -32.239 7.668 44.759 1.00 77.06 93 ALA A C 1
ATOM 731 O O . ALA A 1 93 ? -31.306 7.179 44.123 1.00 77.06 93 ALA A O 1
ATOM 732 N N . MET A 1 94 ? -33.372 8.048 44.153 1.00 79.69 94 MET A N 1
ATOM 733 C CA . MET A 1 94 ? -33.574 7.931 42.702 1.00 79.69 94 MET A CA 1
ATOM 734 C C . MET A 1 94 ? -32.663 8.875 41.907 1.00 79.69 94 MET A C 1
ATOM 736 O O . MET A 1 94 ? -32.191 8.497 40.839 1.00 79.69 94 MET A O 1
ATOM 740 N N . ALA A 1 95 ? -32.373 10.077 42.419 1.00 82.06 95 ALA A N 1
ATOM 741 C CA . ALA A 1 95 ? -31.417 10.987 41.791 1.00 82.06 95 ALA A CA 1
ATOM 742 C C . ALA A 1 95 ? -30.000 10.392 41.763 1.00 82.06 95 ALA A C 1
ATOM 744 O O . ALA A 1 95 ? -29.291 10.544 40.769 1.00 82.06 95 ALA A O 1
ATOM 745 N N . MET A 1 96 ? -29.603 9.676 42.820 1.00 78.00 96 MET A N 1
ATOM 746 C CA . MET A 1 96 ? -28.308 9.000 42.871 1.00 78.00 96 MET A CA 1
ATOM 747 C C . MET A 1 96 ? -28.229 7.813 41.903 1.00 78.00 96 MET A C 1
ATOM 749 O O . MET A 1 96 ? -27.235 7.690 41.191 1.00 78.00 96 MET A O 1
ATOM 753 N N . ASP A 1 97 ? -29.287 6.999 41.802 1.00 77.69 97 ASP A N 1
ATOM 754 C CA . ASP A 1 97 ? -29.371 5.911 40.812 1.00 77.69 97 ASP A CA 1
ATOM 755 C C . ASP A 1 97 ? -29.353 6.445 39.369 1.00 77.69 97 ASP A C 1
ATOM 757 O O . ASP A 1 97 ? -28.598 5.945 38.534 1.00 77.69 97 ASP A O 1
ATOM 761 N N . MET A 1 98 ? -30.093 7.525 39.081 1.00 80.50 98 MET A N 1
ATOM 762 C CA . MET A 1 98 ? -30.061 8.175 37.765 1.00 80.50 98 MET A CA 1
ATOM 763 C C . MET A 1 98 ? -28.689 8.772 37.440 1.00 80.50 98 MET A C 1
ATOM 765 O O . MET A 1 98 ? -28.250 8.659 36.299 1.00 80.50 98 MET A O 1
ATOM 769 N N . LYS A 1 99 ? -27.990 9.384 38.409 1.00 80.06 99 LYS A N 1
ATOM 770 C CA . LYS A 1 99 ? -26.618 9.889 38.212 1.00 80.06 99 LYS A CA 1
ATOM 771 C C . LYS A 1 99 ? -25.676 8.739 37.842 1.00 80.06 99 LYS A C 1
ATOM 773 O O . LYS A 1 99 ? -24.923 8.860 36.883 1.00 80.06 99 LYS A O 1
ATOM 778 N N . LEU A 1 100 ? -25.781 7.612 38.548 1.00 74.56 100 LEU A N 1
ATOM 779 C CA . LEU A 1 100 ? -25.003 6.401 38.281 1.00 74.56 100 LEU A CA 1
ATOM 780 C C . LEU A 1 100 ? -25.255 5.844 36.874 1.00 74.56 100 LEU A C 1
ATOM 782 O O . LEU A 1 100 ? -24.303 5.588 36.139 1.00 74.56 100 LEU A O 1
ATOM 786 N N . GLN A 1 101 ? -26.523 5.703 36.481 1.00 75.62 101 GLN A N 1
ATOM 787 C CA . GLN A 1 101 ? -26.902 5.230 35.145 1.00 75.62 101 GLN A CA 1
ATOM 788 C C . GLN A 1 101 ? -26.494 6.213 34.040 1.00 75.62 101 GLN A C 1
ATOM 790 O O . GLN A 1 101 ? -26.002 5.792 32.998 1.00 75.62 101 GLN A O 1
ATOM 795 N N . ALA A 1 102 ? -26.629 7.521 34.263 1.00 77.44 102 ALA A N 1
ATOM 796 C CA . ALA A 1 102 ? -26.253 8.530 33.276 1.00 77.44 102 ALA A CA 1
ATOM 797 C C . ALA A 1 102 ? -24.738 8.562 33.033 1.00 77.44 102 ALA A C 1
ATOM 799 O O . ALA A 1 102 ? -24.308 8.576 31.880 1.00 77.44 102 ALA A O 1
ATOM 800 N N . THR A 1 103 ? -23.919 8.519 34.091 1.00 73.06 103 THR A N 1
ATOM 801 C CA . THR A 1 103 ? -22.457 8.423 33.945 1.00 73.06 103 THR A CA 1
ATOM 802 C C . THR A 1 103 ? -22.066 7.136 33.229 1.00 73.06 103 THR A C 1
ATOM 804 O O . THR A 1 103 ? -21.193 7.134 32.365 1.00 73.06 103 THR A O 1
ATOM 807 N N . PHE A 1 104 ? -22.762 6.046 33.527 1.00 69.88 104 PHE A N 1
ATOM 808 C CA . PHE A 1 104 ? -22.549 4.767 32.878 1.00 69.88 104 PHE A CA 1
ATOM 809 C C . PHE A 1 104 ? -22.834 4.801 31.365 1.00 69.88 104 PHE A C 1
ATOM 811 O O . PHE A 1 104 ? -21.994 4.399 30.554 1.00 69.88 104 PHE A O 1
ATOM 818 N N . ASP A 1 105 ? -23.992 5.330 30.973 1.00 71.31 105 ASP A N 1
ATOM 819 C CA . ASP A 1 105 ? -24.375 5.473 29.569 1.00 71.31 105 ASP A CA 1
ATOM 820 C C . ASP A 1 105 ? -23.464 6.462 28.830 1.00 71.31 105 ASP A C 1
ATOM 822 O O . ASP A 1 105 ? -23.117 6.245 27.664 1.00 71.31 105 ASP A O 1
ATOM 826 N N . GLN A 1 106 ? -23.011 7.520 29.505 1.00 72.38 106 GLN A N 1
ATOM 827 C CA . GLN A 1 106 ? -22.041 8.475 28.971 1.00 72.38 106 GLN A CA 1
ATOM 828 C C . GLN A 1 106 ? -20.673 7.823 28.716 1.00 72.38 106 GLN A C 1
ATOM 830 O O . GLN A 1 106 ? -20.091 8.019 27.648 1.00 72.38 106 GLN A O 1
ATOM 835 N N . LEU A 1 107 ? -20.181 7.004 29.647 1.00 67.88 107 LEU A N 1
ATOM 836 C CA . LEU A 1 107 ? -18.925 6.265 29.493 1.00 67.88 107 LEU A CA 1
ATOM 837 C C . LEU A 1 107 ? -19.006 5.246 28.348 1.00 67.88 107 LEU A C 1
ATOM 839 O O . LEU A 1 107 ? -18.111 5.177 27.504 1.00 67.88 107 LEU A O 1
ATOM 843 N N . LYS A 1 108 ? -20.112 4.496 28.267 1.00 67.12 108 LYS A N 1
ATOM 844 C CA . LYS A 1 108 ? -20.334 3.493 27.217 1.00 67.12 108 LYS A CA 1
ATOM 845 C C . LYS A 1 108 ? -20.469 4.123 25.831 1.00 67.12 108 LYS A C 1
ATOM 847 O O . LYS A 1 108 ? -19.874 3.639 24.865 1.00 67.12 108 LYS A O 1
ATOM 852 N N . SER A 1 109 ? -21.244 5.201 25.723 1.00 66.06 109 SER A N 1
ATOM 853 C CA . SER A 1 109 ? -21.446 5.904 24.454 1.00 66.06 109 SER A CA 1
ATOM 854 C C . SER A 1 109 ? -20.179 6.618 23.986 1.00 66.06 109 SER A C 1
ATOM 856 O O . SER A 1 109 ? -19.809 6.462 22.824 1.00 66.06 109 SER A O 1
ATOM 858 N N . GLY A 1 110 ? -19.466 7.308 24.882 1.00 63.78 110 GLY A N 1
ATOM 859 C CA . GLY A 1 110 ? -18.252 8.054 24.551 1.00 63.78 110 GLY A CA 1
ATOM 860 C C . GLY A 1 110 ? -17.112 7.180 24.024 1.00 63.78 110 GLY A C 1
ATOM 861 O O . GLY A 1 110 ? -16.399 7.588 23.109 1.00 63.78 110 GLY A O 1
ATOM 862 N N . TYR A 1 111 ? -16.969 5.962 24.546 1.00 62.72 111 TYR A N 1
ATOM 863 C CA . TYR A 1 111 ? -15.970 4.994 24.092 1.00 62.72 111 TYR A CA 1
ATOM 864 C C . TYR A 1 111 ? -16.347 4.331 22.753 1.00 62.72 111 TYR A C 1
ATOM 866 O O . TYR A 1 111 ? -15.566 4.349 21.794 1.00 62.72 111 TYR A O 1
ATOM 874 N N . SER A 1 112 ? -17.569 3.792 22.654 1.00 61.66 112 SER A N 1
ATOM 875 C CA . SER A 1 112 ? -18.012 3.024 21.482 1.00 61.66 112 SER A CA 1
ATOM 876 C C . SER A 1 112 ? -18.158 3.891 20.223 1.00 61.66 112 SER A C 1
ATOM 878 O O . SER A 1 112 ? -17.725 3.497 19.135 1.00 61.66 112 SER A O 1
ATOM 880 N N . SER A 1 113 ? -18.719 5.101 20.344 1.00 61.31 113 SER A N 1
ATOM 881 C CA . SER A 1 113 ? -18.996 5.941 19.173 1.00 61.31 113 SER A CA 1
ATOM 882 C C . SER A 1 113 ? -17.765 6.689 18.662 1.00 61.31 113 SER A C 1
ATOM 884 O O . SER A 1 113 ? -17.624 6.866 17.452 1.00 61.31 113 SER A O 1
ATOM 886 N N . LYS A 1 114 ? -16.874 7.124 19.561 1.00 64.62 114 LYS A N 1
ATOM 887 C CA . LYS A 1 114 ? -15.777 8.043 19.226 1.00 64.62 114 LYS A CA 1
ATOM 888 C C . LYS A 1 114 ? -14.527 7.337 18.695 1.00 64.62 114 LYS A C 1
ATOM 890 O O . LYS A 1 114 ? -13.756 7.961 17.969 1.00 64.62 114 LYS A O 1
ATOM 895 N N . PHE A 1 115 ? -14.330 6.055 19.021 1.00 65.62 115 PHE A N 1
ATOM 896 C CA . PHE A 1 115 ? -13.086 5.339 18.705 1.00 65.62 115 PHE A CA 1
ATOM 897 C C . PHE A 1 115 ? -13.278 4.006 17.981 1.00 65.62 115 PHE A C 1
ATOM 899 O O . PHE A 1 115 ? -12.593 3.757 16.988 1.00 65.62 115 PHE A O 1
ATOM 906 N N . LEU A 1 116 ? -14.224 3.169 18.415 1.00 70.75 116 LEU A N 1
ATOM 907 C CA . LEU A 1 116 ? -14.428 1.843 17.822 1.00 70.75 116 LEU A CA 1
ATOM 908 C C . LEU A 1 116 ? -14.976 1.904 16.400 1.00 70.75 116 LEU A C 1
ATOM 910 O O . LEU A 1 116 ? -14.455 1.242 15.504 1.00 70.75 116 LEU A O 1
ATOM 914 N N . LYS A 1 117 ? -15.990 2.740 16.170 1.00 71.69 117 LYS A N 1
ATOM 915 C CA . LYS A 1 117 ? -16.574 2.906 14.837 1.00 71.69 117 LYS A CA 1
ATOM 916 C C . LYS A 1 117 ? -15.546 3.427 13.811 1.00 71.69 117 LYS A C 1
ATOM 918 O O . LYS A 1 117 ? -15.368 2.763 12.793 1.00 71.69 117 LYS A O 1
ATOM 923 N N . PRO A 1 118 ? -14.767 4.494 14.092 1.00 73.69 118 PRO A N 1
ATOM 924 C CA . PRO A 1 118 ? -13.667 4.902 13.215 1.00 73.69 118 PRO A CA 1
ATOM 925 C C . PRO A 1 118 ? -12.584 3.835 13.002 1.00 73.69 118 PRO A C 1
ATOM 927 O O . PRO A 1 118 ? -11.989 3.782 11.927 1.00 73.69 118 PRO A O 1
ATOM 930 N N . ALA A 1 119 ? -12.296 2.998 14.005 1.00 73.56 119 ALA A N 1
ATOM 931 C CA . ALA A 1 119 ? -11.314 1.923 13.875 1.00 73.56 119 ALA A CA 1
ATOM 932 C C . ALA A 1 119 ? -11.799 0.811 12.931 1.00 73.56 119 ALA A C 1
ATOM 934 O O . ALA A 1 119 ? -11.034 0.383 12.065 1.00 73.56 119 ALA A O 1
ATOM 935 N N . HIS A 1 120 ? -13.065 0.398 13.042 1.00 78.31 120 HIS A N 1
ATOM 936 C CA . HIS A 1 120 ? -13.688 -0.560 12.124 1.00 78.31 120 HIS A CA 1
ATOM 937 C C . HIS A 1 120 ? -13.761 -0.017 10.694 1.00 78.31 120 HIS A C 1
ATOM 939 O O . HIS A 1 120 ? -13.325 -0.694 9.763 1.00 78.31 120 HIS A O 1
ATOM 945 N N . ASP A 1 121 ? -14.200 1.235 10.525 1.00 75.88 121 ASP A N 1
ATOM 946 C CA . ASP A 1 121 ? -14.242 1.899 9.216 1.00 75.88 121 ASP A CA 1
ATOM 947 C C . ASP A 1 121 ? -12.842 1.947 8.573 1.00 75.88 121 ASP A C 1
ATOM 949 O O . ASP A 1 121 ? -12.676 1.782 7.360 1.00 75.88 121 ASP A O 1
ATOM 953 N N . LEU A 1 122 ? -11.801 2.147 9.388 1.00 76.38 122 LEU A N 1
ATOM 954 C CA . LEU A 1 122 ? -10.422 2.181 8.919 1.00 76.38 122 LEU A CA 1
ATOM 955 C C . LEU A 1 122 ? -9.889 0.789 8.544 1.00 76.38 122 LEU A C 1
ATOM 957 O O . LEU A 1 122 ? -9.168 0.677 7.553 1.00 76.38 122 LEU A O 1
ATOM 961 N N . ILE A 1 123 ? -10.254 -0.266 9.278 1.00 79.25 123 ILE A N 1
ATOM 962 C CA . ILE A 1 123 ? -9.932 -1.658 8.917 1.00 79.25 123 ILE A CA 1
ATOM 963 C C . ILE A 1 123 ? -10.587 -2.025 7.591 1.00 79.25 123 ILE A C 1
ATOM 965 O O . ILE A 1 123 ? -9.897 -2.506 6.692 1.00 79.25 123 ILE A O 1
ATOM 969 N N . GLU A 1 124 ? -11.880 -1.734 7.433 1.00 77.75 124 GLU A N 1
ATOM 970 C CA . GLU A 1 124 ? -12.616 -1.998 6.196 1.00 77.75 124 GLU A CA 1
ATOM 971 C C . GLU A 1 124 ? -11.995 -1.232 5.016 1.00 77.75 124 GLU A C 1
ATOM 973 O O . GLU A 1 124 ? -11.824 -1.779 3.923 1.00 77.75 124 GLU A O 1
ATOM 978 N N . LYS A 1 125 ? -11.564 0.016 5.244 1.00 76.31 125 LYS A N 1
ATOM 979 C CA . LYS A 1 125 ? -10.845 0.818 4.246 1.00 76.31 125 LYS A CA 1
ATOM 980 C C . LYS A 1 125 ? -9.500 0.201 3.854 1.00 76.31 125 LYS A C 1
ATOM 982 O O . LYS A 1 125 ? -9.170 0.200 2.670 1.00 76.31 125 LYS A O 1
ATOM 987 N N . ILE A 1 126 ? -8.719 -0.319 4.807 1.00 76.69 126 ILE A N 1
ATOM 988 C CA . ILE A 1 126 ? -7.446 -0.996 4.506 1.00 76.69 126 ILE A CA 1
ATOM 989 C C . ILE A 1 126 ? -7.709 -2.316 3.763 1.00 76.69 126 ILE A C 1
ATOM 991 O O . ILE A 1 126 ? -7.044 -2.575 2.761 1.00 76.69 126 ILE A O 1
ATOM 995 N N . GLN A 1 127 ? -8.701 -3.113 4.173 1.00 73.12 127 GLN A N 1
ATOM 996 C CA . GLN A 1 127 ? -9.084 -4.359 3.487 1.00 73.12 127 GLN A CA 1
ATOM 997 C C . GLN A 1 127 ? -9.517 -4.118 2.038 1.00 73.12 127 GLN A C 1
ATOM 999 O O . GLN A 1 127 ? -9.145 -4.871 1.142 1.00 73.12 127 GLN A O 1
ATOM 1004 N N . ARG A 1 128 ? -10.266 -3.039 1.787 1.00 70.12 128 ARG A N 1
ATOM 1005 C CA . ARG A 1 128 ? -10.750 -2.670 0.447 1.00 70.12 128 ARG A CA 1
ATOM 1006 C C . ARG A 1 128 ? -9.810 -1.748 -0.329 1.00 70.12 128 ARG A C 1
ATOM 1008 O O . ARG A 1 128 ? -10.194 -1.247 -1.390 1.00 70.12 128 ARG A O 1
ATOM 1015 N N . SER A 1 129 ? -8.603 -1.497 0.179 1.00 71.75 129 SER A N 1
ATOM 1016 C CA . SER A 1 129 ? -7.638 -0.618 -0.486 1.00 71.75 129 SER A CA 1
ATOM 1017 C C . SER A 1 129 ? -7.230 -1.195 -1.842 1.00 71.75 129 SER A C 1
ATOM 1019 O O . SER A 1 129 ? -6.624 -2.261 -1.954 1.00 71.75 129 SER A O 1
ATOM 1021 N N . LYS A 1 130 ? -7.583 -0.479 -2.912 1.00 72.19 130 LYS A N 1
ATOM 1022 C CA . LYS A 1 130 ? -7.280 -0.888 -4.290 1.00 72.19 130 LYS A CA 1
ATOM 1023 C C . LYS A 1 130 ? -5.791 -0.756 -4.607 1.00 72.19 130 LYS A C 1
ATOM 1025 O O . LYS A 1 130 ? -5.305 -1.370 -5.553 1.00 72.19 130 LYS A O 1
ATOM 1030 N N . GLU A 1 131 ? -5.054 0.002 -3.799 1.00 73.06 131 GLU A N 1
ATOM 1031 C CA . GLU A 1 131 ? -3.604 0.178 -3.847 1.00 73.06 131 GLU A CA 1
ATOM 1032 C C . GLU A 1 131 ? -2.854 -1.163 -3.798 1.00 73.06 131 GLU A C 1
ATOM 1034 O O . GLU A 1 131 ? -1.821 -1.297 -4.452 1.00 73.06 131 GLU A O 1
ATOM 1039 N N . GLN A 1 132 ? -3.416 -2.173 -3.120 1.00 75.38 132 GLN A N 1
ATOM 1040 C CA . GLN A 1 132 ? -2.883 -3.542 -3.049 1.00 75.38 132 GLN A CA 1
ATOM 1041 C C . GLN A 1 132 ? -2.812 -4.243 -4.410 1.00 75.38 132 GLN A C 1
ATOM 1043 O O . GLN A 1 132 ? -1.984 -5.123 -4.604 1.00 75.38 132 GLN A O 1
ATOM 1048 N N . VAL A 1 133 ? -3.675 -3.853 -5.346 1.00 77.31 133 VAL A N 1
ATOM 1049 C CA . VAL A 1 133 ? -3.848 -4.490 -6.663 1.00 77.31 133 VAL A CA 1
ATOM 1050 C C . VAL A 1 133 ? -3.252 -3.620 -7.762 1.00 77.31 133 VAL A C 1
ATOM 1052 O O . VAL A 1 133 ? -2.636 -4.092 -8.715 1.00 77.31 133 VAL A O 1
ATOM 1055 N N . ILE A 1 134 ? -3.398 -2.309 -7.591 1.00 82.75 134 ILE A N 1
ATOM 1056 C CA . ILE A 1 134 ? -2.876 -1.272 -8.475 1.00 82.75 134 ILE A CA 1
ATOM 1057 C C . ILE A 1 134 ? -1.342 -1.305 -8.527 1.00 82.75 134 ILE A C 1
ATOM 1059 O O . ILE A 1 134 ? -0.764 -1.109 -9.597 1.00 82.75 134 ILE A O 1
ATOM 1063 N N . ALA A 1 135 ? -0.680 -1.577 -7.401 1.00 86.25 135 ALA A N 1
ATOM 1064 C CA . ALA A 1 135 ? 0.776 -1.660 -7.331 1.00 86.25 135 ALA A CA 1
ATOM 1065 C C . ALA A 1 135 ? 1.364 -2.862 -8.097 1.00 86.25 135 ALA A C 1
ATOM 1067 O O . ALA A 1 135 ? 2.204 -2.633 -8.975 1.00 86.25 135 ALA A O 1
ATOM 1068 N N . PRO A 1 136 ? 0.875 -4.102 -7.897 1.00 88.44 136 PRO A N 1
ATOM 1069 C CA . PRO A 1 136 ? 1.208 -5.230 -8.762 1.00 88.44 136 PRO A CA 1
ATOM 1070 C C . PRO A 1 136 ? 0.917 -4.966 -10.242 1.00 88.44 136 PRO A C 1
ATOM 1072 O O . PRO A 1 136 ? 1.767 -5.235 -11.085 1.00 88.44 136 PRO A O 1
ATOM 1075 N N . LEU A 1 137 ? -0.233 -4.371 -10.582 1.00 88.69 137 LEU A N 1
ATOM 1076 C CA . LEU A 1 137 ? -0.563 -4.065 -11.978 1.00 88.69 137 LEU A CA 1
ATOM 1077 C C . LEU A 1 137 ? 0.458 -3.112 -12.614 1.00 88.69 137 LEU A C 1
ATOM 1079 O O . LEU A 1 137 ? 0.904 -3.337 -13.737 1.00 88.69 137 LEU A O 1
ATOM 1083 N N . TYR A 1 138 ? 0.858 -2.061 -11.898 1.00 88.81 138 TYR A N 1
ATOM 1084 C CA . TYR A 1 138 ? 1.892 -1.146 -12.373 1.00 88.81 138 TYR A CA 1
ATOM 1085 C C . TYR A 1 138 ? 3.230 -1.866 -12.565 1.00 88.81 138 TYR A C 1
ATOM 1087 O O . TYR A 1 138 ? 3.887 -1.680 -13.588 1.00 88.81 138 TYR A O 1
ATOM 1095 N N . ALA A 1 139 ? 3.627 -2.703 -11.603 1.00 91.00 139 ALA A N 1
ATOM 1096 C CA . ALA A 1 139 ? 4.857 -3.481 -11.689 1.00 91.00 139 ALA A CA 1
ATOM 1097 C C . ALA A 1 139 ? 4.832 -4.472 -12.867 1.00 91.00 139 ALA A C 1
ATOM 1099 O O . ALA A 1 139 ? 5.859 -4.665 -13.514 1.00 91.00 139 ALA A O 1
ATOM 1100 N N . LEU A 1 140 ? 3.668 -5.037 -13.206 1.00 91.25 140 LEU A N 1
ATOM 1101 C CA . LEU A 1 140 ? 3.492 -5.889 -14.383 1.00 91.25 140 LEU A CA 1
ATOM 1102 C C . LEU A 1 140 ? 3.716 -5.114 -15.687 1.00 91.25 140 LEU A C 1
ATOM 1104 O O . LEU A 1 140 ? 4.505 -5.542 -16.527 1.00 91.25 140 LEU A O 1
ATOM 1108 N N . LEU A 1 141 ? 3.068 -3.955 -15.844 1.00 91.19 141 LEU A N 1
ATOM 1109 C CA . LEU A 1 141 ? 3.257 -3.084 -17.014 1.00 91.19 141 LEU A CA 1
ATOM 1110 C C . LEU A 1 141 ? 4.714 -2.621 -17.142 1.00 91.19 141 LEU A C 1
ATOM 1112 O O . LEU A 1 141 ? 5.265 -2.538 -18.243 1.00 91.19 141 LEU A O 1
ATOM 1116 N N . PHE A 1 142 ? 5.352 -2.361 -16.003 1.00 91.94 142 PHE A N 1
ATOM 1117 C CA . PHE A 1 142 ? 6.763 -2.022 -15.929 1.00 91.94 142 PHE A CA 1
ATOM 1118 C C . PHE A 1 142 ? 7.654 -3.188 -16.391 1.00 91.94 142 PHE A C 1
ATOM 1120 O O . PHE A 1 142 ? 8.550 -2.976 -17.204 1.00 91.94 142 PHE A O 1
ATOM 1127 N N . CYS A 1 143 ? 7.371 -4.425 -15.963 1.00 91.19 143 CYS A N 1
ATOM 1128 C CA . CYS A 1 143 ? 8.080 -5.618 -16.442 1.00 91.19 143 CYS A CA 1
ATOM 1129 C C . CYS A 1 143 ? 7.939 -5.793 -17.958 1.00 91.19 143 CYS A C 1
ATOM 1131 O O . CYS A 1 143 ? 8.934 -6.036 -18.633 1.00 91.19 143 CYS A O 1
ATOM 1133 N N . LEU A 1 144 ? 6.730 -5.623 -18.507 1.00 91.12 144 LEU A N 1
ATOM 1134 C CA . LEU A 1 144 ? 6.500 -5.693 -19.956 1.00 91.12 144 LEU A CA 1
ATOM 1135 C C . LEU A 1 144 ? 7.325 -4.647 -20.712 1.00 91.12 144 LEU A C 1
ATOM 1137 O O . LEU A 1 144 ? 7.927 -4.960 -21.733 1.00 91.12 144 LEU A O 1
ATOM 1141 N N . THR A 1 145 ? 7.407 -3.425 -20.182 1.00 91.06 145 THR A N 1
ATOM 1142 C CA . THR A 1 145 ? 8.244 -2.362 -20.760 1.00 91.06 145 THR A CA 1
ATOM 1143 C C . THR A 1 145 ? 9.720 -2.751 -20.760 1.00 91.06 145 THR A C 1
ATOM 1145 O O . THR A 1 145 ? 10.397 -2.589 -21.768 1.00 91.06 145 THR A O 1
ATOM 1148 N N . VAL A 1 146 ? 10.208 -3.316 -19.655 1.00 90.00 146 VAL A N 1
ATOM 1149 C CA . VAL A 1 146 ? 11.589 -3.797 -19.528 1.00 90.00 146 VAL A CA 1
ATOM 1150 C C . VAL A 1 146 ? 11.893 -4.920 -20.527 1.00 90.00 146 VAL A C 1
ATOM 1152 O O . VAL A 1 146 ? 12.958 -4.893 -21.138 1.00 90.00 146 VAL A O 1
ATOM 1155 N N . PHE A 1 147 ? 10.964 -5.857 -20.749 1.00 89.50 147 PHE A N 1
ATOM 1156 C CA . PHE A 1 147 ? 11.113 -6.897 -21.774 1.00 89.50 147 PHE A CA 1
ATOM 1157 C C . PHE A 1 147 ? 11.152 -6.319 -23.191 1.00 89.50 147 PHE A C 1
ATOM 1159 O O . PHE A 1 147 ? 12.024 -6.685 -23.969 1.00 89.50 147 PHE A O 1
ATOM 1166 N N . ILE A 1 148 ? 10.260 -5.379 -23.517 1.00 89.50 148 ILE A N 1
ATOM 1167 C CA . ILE A 1 148 ? 10.269 -4.703 -24.824 1.00 89.50 148 ILE A CA 1
ATOM 1168 C C . ILE A 1 148 ? 11.605 -3.979 -25.042 1.00 89.50 148 ILE A C 1
ATOM 1170 O O . ILE A 1 148 ? 12.182 -4.056 -26.122 1.00 89.50 148 ILE A O 1
ATOM 1174 N N . CYS A 1 149 ? 12.121 -3.301 -24.017 1.00 88.31 149 CYS A N 1
ATOM 1175 C CA . CYS A 1 149 ? 13.421 -2.641 -24.075 1.00 88.31 149 CYS A CA 1
ATOM 1176 C C . CYS A 1 149 ? 14.583 -3.624 -24.285 1.00 88.31 149 CYS A C 1
ATOM 1178 O O . CYS A 1 149 ? 15.478 -3.319 -25.068 1.00 88.31 149 CYS A O 1
ATOM 1180 N N . ASP A 1 150 ? 14.570 -4.785 -23.625 1.00 86.25 150 ASP A N 1
ATOM 1181 C CA . ASP A 1 150 ? 15.577 -5.841 -23.820 1.00 86.25 150 ASP A CA 1
ATOM 1182 C C . ASP A 1 150 ? 15.580 -6.343 -25.276 1.00 86.25 150 ASP A C 1
ATOM 1184 O O . ASP A 1 150 ? 16.635 -6.388 -25.906 1.00 86.25 150 ASP A O 1
ATOM 1188 N N . GLU A 1 151 ? 14.401 -6.594 -25.857 1.00 85.94 151 GLU A N 1
ATOM 1189 C CA . GLU A 1 151 ? 14.266 -6.998 -27.266 1.00 85.94 151 GLU A CA 1
ATOM 1190 C C . GLU A 1 151 ? 14.730 -5.905 -28.245 1.00 85.94 151 GLU A C 1
ATOM 1192 O O . GLU A 1 151 ? 15.374 -6.204 -29.249 1.00 85.94 151 GLU A O 1
ATOM 1197 N N . ILE A 1 152 ? 14.470 -4.623 -27.953 1.00 85.94 152 ILE A N 1
ATOM 1198 C CA . ILE A 1 152 ? 14.932 -3.497 -28.787 1.00 85.94 152 ILE A CA 1
ATOM 1199 C C . ILE A 1 152 ? 16.464 -3.407 -28.803 1.00 85.94 152 ILE A C 1
ATOM 1201 O O . ILE A 1 152 ? 17.047 -3.207 -29.870 1.00 85.94 152 ILE A O 1
ATOM 1205 N N . VAL A 1 153 ? 17.117 -3.592 -27.649 1.00 83.00 153 VAL A N 1
ATOM 1206 C CA . VAL A 1 153 ? 18.589 -3.578 -27.539 1.00 83.00 153 VAL A CA 1
ATOM 1207 C C . VAL A 1 153 ? 19.219 -4.718 -28.342 1.00 83.00 153 VAL A C 1
ATOM 1209 O O . VAL A 1 153 ? 20.301 -4.550 -28.906 1.00 83.00 153 VAL A O 1
ATOM 1212 N N . VAL A 1 154 ? 18.555 -5.874 -28.414 1.00 80.06 154 VAL A N 1
ATOM 1213 C CA . VAL A 1 154 ? 19.027 -7.032 -29.189 1.00 80.06 154 VAL A CA 1
ATOM 1214 C C . VAL A 1 154 ? 18.742 -6.868 -30.683 1.00 80.06 154 VAL A C 1
ATOM 1216 O O . VAL A 1 154 ? 19.596 -7.190 -31.508 1.00 80.06 154 VAL A O 1
ATOM 1219 N N . GLY A 1 155 ? 17.549 -6.388 -31.036 1.00 78.69 155 GLY A N 1
ATOM 1220 C CA . GLY A 1 155 ? 17.046 -6.360 -32.408 1.00 78.69 155 GLY A CA 1
ATOM 1221 C C . GLY A 1 155 ? 17.479 -5.151 -33.238 1.00 78.69 155 GLY A C 1
ATOM 1222 O O . GLY A 1 155 ? 17.425 -5.220 -34.466 1.00 78.69 155 GLY A O 1
ATOM 1223 N N . VAL A 1 156 ? 17.909 -4.048 -32.611 1.00 81.19 156 VAL A N 1
ATOM 1224 C CA . VAL A 1 156 ? 18.236 -2.798 -33.315 1.00 81.19 156 VAL A CA 1
ATOM 1225 C C . VAL A 1 156 ? 19.605 -2.268 -32.889 1.00 81.19 156 VAL A C 1
ATOM 1227 O O . VAL A 1 156 ? 19.788 -1.798 -31.765 1.00 81.19 156 VAL A O 1
ATOM 1230 N N . ALA A 1 157 ? 20.568 -2.287 -33.813 1.00 74.19 157 ALA A N 1
ATOM 1231 C CA . ALA A 1 157 ? 21.914 -1.771 -33.569 1.00 74.19 157 ALA A CA 1
ATOM 1232 C C . ALA A 1 157 ? 21.902 -0.261 -33.253 1.00 74.19 157 ALA A C 1
ATOM 1234 O O . ALA A 1 157 ? 21.196 0.510 -33.900 1.00 74.19 157 ALA A O 1
ATOM 1235 N N . GLY A 1 158 ? 22.705 0.162 -32.269 1.00 75.31 158 GLY A N 1
ATOM 1236 C CA . GLY A 1 158 ? 22.877 1.576 -31.902 1.00 75.31 158 GLY A CA 1
ATOM 1237 C C . GLY A 1 158 ? 21.765 2.178 -31.033 1.00 75.31 158 GLY A C 1
ATOM 1238 O O . GLY A 1 158 ? 21.775 3.379 -30.789 1.00 75.31 158 GLY A O 1
ATOM 1239 N N . THR A 1 159 ? 20.811 1.377 -30.543 1.00 80.44 159 THR A N 1
ATOM 1240 C CA . THR A 1 159 ? 19.734 1.847 -29.640 1.00 80.44 159 THR A CA 1
ATOM 1241 C C . THR A 1 159 ? 20.064 1.711 -28.157 1.00 80.44 159 THR A C 1
ATOM 1243 O O . THR A 1 159 ? 19.286 2.127 -27.298 1.00 80.44 159 THR A O 1
ATOM 1246 N N . SER A 1 160 ? 21.221 1.140 -27.844 1.00 78.75 160 SER A N 1
ATOM 1247 C CA . SER A 1 160 ? 21.651 0.814 -26.492 1.00 78.75 160 SER A CA 1
ATOM 1248 C C . SER A 1 160 ? 21.587 1.995 -25.523 1.00 78.75 160 SER A C 1
ATOM 1250 O O . SER A 1 160 ? 20.964 1.909 -24.465 1.00 78.75 160 SER A O 1
ATOM 1252 N N . ASP A 1 161 ? 22.184 3.116 -25.911 1.00 77.12 161 ASP A N 1
ATOM 1253 C CA . ASP A 1 161 ? 22.375 4.282 -25.043 1.00 77.12 161 ASP A CA 1
ATOM 1254 C C . ASP A 1 161 ? 21.045 5.008 -24.809 1.00 77.12 161 ASP A C 1
ATOM 1256 O O . ASP A 1 161 ? 20.768 5.529 -23.723 1.00 77.12 161 ASP A O 1
ATOM 1260 N N . PHE A 1 162 ? 20.173 4.963 -25.821 1.00 82.44 162 PHE A N 1
ATOM 1261 C CA . PHE A 1 162 ? 18.794 5.421 -25.728 1.00 82.44 162 PHE A CA 1
ATOM 1262 C C . PHE A 1 162 ? 18.002 4.600 -24.707 1.00 82.44 162 PHE A C 1
ATOM 1264 O O . PHE A 1 162 ? 17.359 5.169 -23.824 1.00 82.44 162 PHE A O 1
ATOM 1271 N N . VAL A 1 163 ? 18.063 3.267 -24.794 1.00 84.88 163 VAL A N 1
ATOM 1272 C CA . VAL A 1 163 ? 17.312 2.375 -23.900 1.00 84.88 163 VAL A CA 1
ATOM 1273 C C . VAL A 1 163 ? 17.791 2.502 -22.454 1.00 84.88 163 VAL A C 1
ATOM 1275 O O . VAL A 1 163 ? 16.959 2.570 -21.548 1.00 84.88 163 VAL A O 1
ATOM 1278 N N . VAL A 1 164 ? 19.104 2.598 -22.224 1.00 80.25 164 VAL A N 1
ATOM 1279 C CA . VAL A 1 164 ? 19.668 2.814 -20.880 1.00 80.25 164 VAL A CA 1
ATOM 1280 C C . VAL A 1 164 ? 19.189 4.142 -20.298 1.00 80.25 164 VAL A C 1
ATOM 1282 O O . VAL A 1 164 ? 18.709 4.178 -19.162 1.00 80.25 164 VAL A O 1
ATOM 1285 N N . SER A 1 165 ? 19.249 5.222 -21.080 1.00 78.25 165 SER A N 1
ATOM 1286 C CA . SER A 1 165 ? 18.781 6.544 -20.652 1.00 78.25 165 SER A CA 1
ATOM 1287 C C . SER A 1 165 ? 17.285 6.523 -20.325 1.00 78.25 165 SER A C 1
ATOM 1289 O O . SER A 1 165 ? 16.877 6.931 -19.234 1.00 78.25 165 SER A O 1
ATOM 1291 N N . PHE A 1 166 ? 16.469 5.963 -21.223 1.00 85.69 166 PHE A N 1
ATOM 1292 C CA . PHE A 1 166 ? 15.028 5.803 -21.040 1.00 85.69 166 PHE A CA 1
ATOM 1293 C C . PHE A 1 166 ? 14.687 5.043 -19.757 1.00 85.69 166 PHE A C 1
ATOM 1295 O O . PHE A 1 166 ? 13.942 5.557 -18.917 1.00 85.69 166 PHE A O 1
ATOM 1302 N N . LEU A 1 167 ? 15.249 3.845 -19.578 1.00 86.44 167 LEU A N 1
ATOM 1303 C CA . LEU A 1 167 ? 14.955 2.995 -18.428 1.00 86.44 167 LEU A CA 1
ATOM 1304 C C . LEU A 1 167 ? 15.421 3.628 -17.119 1.00 86.44 167 LEU A C 1
ATOM 1306 O O . LEU A 1 167 ? 14.691 3.566 -16.135 1.00 86.44 167 LEU A O 1
ATOM 1310 N N . THR A 1 168 ? 16.583 4.281 -17.099 1.00 82.25 168 THR A N 1
ATOM 1311 C CA . THR A 1 168 ? 17.103 4.947 -15.894 1.00 82.25 168 THR A CA 1
ATOM 1312 C C . THR A 1 168 ? 16.135 6.018 -15.394 1.00 82.25 168 THR A C 1
ATOM 1314 O O . THR A 1 168 ? 15.749 6.033 -14.222 1.00 82.25 168 THR A O 1
ATOM 1317 N N . ILE A 1 169 ? 15.665 6.878 -16.297 1.00 78.31 169 ILE A N 1
ATOM 1318 C CA . ILE A 1 169 ? 14.725 7.954 -15.963 1.00 78.31 169 ILE A CA 1
ATOM 1319 C C . ILE A 1 169 ? 13.356 7.379 -15.605 1.00 78.31 169 ILE A C 1
ATOM 1321 O O . ILE A 1 169 ? 12.709 7.837 -14.661 1.00 78.31 169 ILE A O 1
ATOM 1325 N N . PHE A 1 170 ? 12.906 6.366 -16.346 1.00 85.75 170 PHE A N 1
ATOM 1326 C CA . PHE A 1 170 ? 11.620 5.727 -16.109 1.00 85.75 170 PHE A CA 1
ATOM 1327 C C . PHE A 1 170 ? 11.564 5.048 -14.740 1.00 85.75 170 PHE A C 1
ATOM 1329 O O . PHE A 1 170 ? 10.608 5.268 -13.996 1.00 85.75 170 PHE A O 1
ATOM 1336 N N . VAL A 1 171 ? 12.607 4.310 -14.351 1.00 84.50 171 VAL A N 1
ATOM 1337 C CA . VAL A 1 171 ? 12.746 3.719 -13.009 1.00 84.50 171 VAL A CA 1
ATOM 1338 C C . VAL A 1 171 ? 12.725 4.809 -11.936 1.00 84.50 171 VAL A C 1
ATOM 1340 O O . VAL A 1 171 ? 11.985 4.690 -10.959 1.00 84.50 171 VAL A O 1
ATOM 1343 N N . ALA A 1 172 ? 13.491 5.890 -12.120 1.00 75.12 172 ALA A N 1
ATOM 1344 C CA . ALA A 1 172 ? 13.588 6.971 -11.143 1.00 75.12 172 ALA A CA 1
ATOM 1345 C C . ALA A 1 172 ? 12.234 7.662 -10.904 1.00 75.12 172 ALA A C 1
ATOM 1347 O O . ALA A 1 172 ? 11.791 7.798 -9.759 1.00 75.12 172 ALA A O 1
ATOM 1348 N N . PHE A 1 173 ? 11.530 8.053 -11.971 1.00 77.19 173 PHE A N 1
ATOM 1349 C CA . PHE A 1 173 ? 10.214 8.681 -11.844 1.00 77.19 173 PHE A CA 1
ATOM 1350 C C . PHE A 1 173 ? 9.151 7.726 -11.303 1.00 77.19 173 PHE A C 1
ATOM 1352 O O . PHE A 1 173 ? 8.341 8.132 -10.464 1.00 77.19 173 PHE A O 1
ATOM 1359 N N . SER A 1 174 ? 9.186 6.456 -11.709 1.00 81.50 174 SER A N 1
ATOM 1360 C CA . SER A 1 174 ? 8.297 5.419 -11.172 1.00 81.50 174 SER A CA 1
ATOM 1361 C C . SER A 1 174 ? 8.507 5.225 -9.668 1.00 81.50 174 SER A C 1
ATOM 1363 O O . SER A 1 174 ? 7.539 5.158 -8.907 1.00 81.50 174 SER A O 1
ATOM 1365 N N . GLY A 1 175 ? 9.764 5.213 -9.213 1.00 72.81 175 GLY A N 1
ATOM 1366 C CA . GLY A 1 175 ? 10.123 5.136 -7.798 1.00 72.81 175 GLY A CA 1
ATOM 1367 C C . GLY A 1 175 ? 9.588 6.318 -6.988 1.00 72.81 175 GLY A C 1
ATOM 1368 O O . GLY A 1 175 ? 8.928 6.122 -5.967 1.00 72.81 175 GLY A O 1
ATOM 1369 N N . ILE A 1 176 ? 9.799 7.551 -7.465 1.00 72.06 176 ILE A N 1
ATOM 1370 C CA . ILE A 1 176 ? 9.297 8.768 -6.801 1.00 72.06 176 ILE A CA 1
ATOM 1371 C C . ILE A 1 176 ? 7.767 8.751 -6.705 1.00 72.06 176 ILE A C 1
ATOM 1373 O O . ILE A 1 176 ? 7.210 9.048 -5.644 1.00 72.06 176 ILE A O 1
ATOM 1377 N N . PHE A 1 177 ? 7.083 8.383 -7.791 1.00 78.31 177 PHE A N 1
ATOM 1378 C CA . PHE A 1 177 ? 5.626 8.274 -7.821 1.00 78.31 177 PHE A CA 1
ATOM 1379 C C . PHE A 1 177 ? 5.115 7.304 -6.748 1.00 78.31 177 PHE A C 1
ATOM 1381 O O . PHE A 1 177 ? 4.257 7.671 -5.941 1.00 78.31 177 PHE A O 1
ATOM 1388 N N . TRP A 1 178 ? 5.689 6.102 -6.668 1.00 79.38 178 TRP A N 1
ATOM 1389 C CA . TRP A 1 178 ? 5.268 5.095 -5.695 1.00 79.38 178 TRP A CA 1
ATOM 1390 C C . TRP A 1 178 ? 5.587 5.473 -4.249 1.00 79.38 178 TRP A C 1
ATOM 1392 O O . TRP A 1 178 ? 4.749 5.266 -3.370 1.00 79.38 178 TRP A O 1
ATOM 1402 N N . LEU A 1 179 ? 6.726 6.117 -3.986 1.00 73.31 179 LEU A N 1
ATOM 1403 C CA . LEU A 1 179 ? 7.023 6.664 -2.658 1.00 73.31 179 LEU A CA 1
ATOM 1404 C C . LEU A 1 179 ? 5.975 7.699 -2.218 1.00 73.31 179 LEU A C 1
ATOM 1406 O O . LEU A 1 179 ? 5.543 7.696 -1.061 1.00 73.31 179 LEU A O 1
ATOM 1410 N N . MET A 1 180 ? 5.522 8.567 -3.130 1.00 69.94 180 MET A N 1
ATOM 1411 C CA . MET A 1 180 ? 4.442 9.514 -2.833 1.00 69.94 180 MET A CA 1
ATOM 1412 C C . MET A 1 180 ? 3.110 8.807 -2.573 1.00 69.94 180 MET A C 1
ATOM 1414 O O . MET A 1 180 ? 2.400 9.194 -1.642 1.00 69.94 180 MET A O 1
ATOM 1418 N N . MET A 1 181 ? 2.784 7.771 -3.349 1.00 72.62 181 MET A N 1
ATOM 1419 C CA . MET A 1 181 ? 1.560 6.985 -3.170 1.00 72.62 181 MET A CA 1
ATOM 1420 C C . MET A 1 181 ? 1.514 6.324 -1.789 1.00 72.62 181 MET A C 1
ATOM 1422 O O . MET A 1 181 ? 0.546 6.516 -1.052 1.00 72.62 181 MET A O 1
ATOM 1426 N N . TRP A 1 182 ? 2.589 5.651 -1.371 1.00 75.75 182 TRP A N 1
ATOM 1427 C CA . TRP A 1 182 ? 2.656 5.029 -0.045 1.00 75.75 182 TRP A CA 1
ATOM 1428 C C . TRP A 1 182 ? 2.629 6.053 1.094 1.00 75.75 182 TRP A C 1
ATOM 1430 O O . TRP A 1 182 ? 1.989 5.833 2.124 1.00 75.75 182 TRP A O 1
ATOM 1440 N N . LYS A 1 183 ? 3.243 7.227 0.904 1.00 70.50 183 LYS A N 1
ATOM 1441 C CA . LYS A 1 183 ? 3.152 8.331 1.870 1.00 70.50 183 LYS A CA 1
ATOM 1442 C C . LYS A 1 183 ? 1.714 8.834 2.043 1.00 70.50 183 LYS A C 1
ATOM 1444 O O . LYS A 1 183 ? 1.320 9.172 3.160 1.00 70.50 183 LYS A O 1
ATOM 1449 N N . ILE A 1 184 ? 0.942 8.917 0.958 1.00 69.81 184 ILE A N 1
ATOM 1450 C CA . ILE A 1 184 ? -0.476 9.302 1.006 1.00 69.81 184 ILE A CA 1
ATOM 1451 C C . ILE A 1 184 ? -1.284 8.225 1.731 1.00 69.81 184 ILE A C 1
ATOM 1453 O O . ILE A 1 184 ? -2.010 8.565 2.663 1.00 69.81 184 ILE A O 1
ATOM 1457 N N . PHE A 1 185 ? -1.071 6.952 1.392 1.00 71.25 185 PHE A N 1
ATOM 1458 C CA . PHE A 1 185 ? -1.716 5.814 2.047 1.00 71.25 185 PHE A CA 1
ATOM 1459 C C . PHE A 1 185 ? -1.557 5.862 3.579 1.00 71.25 185 PHE A C 1
ATOM 1461 O O . PHE A 1 185 ? -2.545 5.850 4.308 1.00 71.25 185 PHE A O 1
ATOM 1468 N N . PHE A 1 186 ? -0.338 6.056 4.099 1.00 67.25 186 PHE A N 1
ATOM 1469 C CA . PHE A 1 186 ? -0.117 6.159 5.552 1.00 67.25 186 PHE A CA 1
ATOM 1470 C C . PHE A 1 186 ? -0.698 7.409 6.209 1.00 67.25 186 PHE A C 1
ATOM 1472 O O . PHE A 1 186 ? -1.032 7.383 7.398 1.00 67.25 186 PHE A O 1
ATOM 1479 N N . ARG A 1 187 ? -0.771 8.525 5.478 1.00 66.56 187 ARG A N 1
ATOM 1480 C CA . ARG A 1 187 ? -1.394 9.746 5.999 1.00 66.56 187 ARG A CA 1
ATOM 1481 C C . ARG A 1 187 ? -2.893 9.543 6.185 1.00 66.56 187 ARG A C 1
ATOM 1483 O O . ARG A 1 187 ? -3.440 10.038 7.166 1.00 66.56 187 ARG A O 1
ATOM 1490 N N . ASP A 1 188 ? -3.511 8.820 5.261 1.00 65.19 188 ASP A N 1
ATOM 1491 C CA . ASP A 1 188 ? -4.944 8.552 5.249 1.00 65.19 188 ASP A CA 1
ATOM 1492 C C . ASP A 1 188 ? -5.336 7.417 6.223 1.00 65.19 188 ASP A C 1
ATOM 1494 O O . ASP A 1 188 ? -6.521 7.256 6.516 1.00 65.19 188 ASP A O 1
ATOM 1498 N N . ILE A 1 189 ? -4.349 6.688 6.771 1.00 63.91 189 ILE A N 1
ATOM 1499 C CA . ILE A 1 189 ? -4.459 5.836 7.968 1.00 63.91 189 ILE A CA 1
ATOM 1500 C C . ILE A 1 189 ? -4.144 6.679 9.213 1.00 63.91 189 ILE A C 1
ATOM 1502 O O . ILE A 1 189 ? -3.085 6.574 9.845 1.00 63.91 189 ILE A O 1
ATOM 1506 N N . ARG A 1 190 ? -5.071 7.572 9.558 1.00 59.72 190 ARG A N 1
ATOM 1507 C CA . ARG A 1 190 ? -5.130 8.257 10.853 1.00 59.72 190 ARG A CA 1
ATOM 1508 C C . ARG A 1 190 ? -6.562 8.180 11.365 1.00 59.72 190 ARG A C 1
ATOM 1510 O O . ARG A 1 190 ? -7.485 8.490 10.622 1.00 59.72 190 ARG A O 1
ATOM 1517 N N . ILE A 1 191 ? -6.720 7.779 12.623 1.00 56.59 191 ILE A N 1
ATOM 1518 C CA . ILE A 1 191 ? -7.998 7.873 13.329 1.00 56.59 191 ILE A CA 1
ATOM 1519 C C . ILE A 1 191 ? -8.185 9.358 13.655 1.00 56.59 191 ILE A C 1
ATOM 1521 O O . ILE A 1 191 ? -7.451 9.914 14.471 1.00 56.59 191 ILE A O 1
ATOM 1525 N N . GLU A 1 192 ? -9.077 10.032 12.931 1.00 52.56 192 GLU A N 1
ATOM 1526 C CA . GLU A 1 192 ? -9.475 11.403 13.252 1.00 52.56 192 GLU A CA 1
ATOM 1527 C C . GLU A 1 192 ? -10.472 11.343 14.414 1.00 52.56 192 GLU A C 1
ATOM 1529 O O . GLU A 1 192 ? -11.631 10.985 14.230 1.00 52.56 192 GLU A O 1
ATOM 1534 N N . THR A 1 193 ? -10.020 11.671 15.623 1.00 43.69 193 THR A N 1
ATOM 1535 C CA . THR A 1 193 ? -10.907 11.956 16.754 1.00 43.69 193 THR A CA 1
ATOM 1536 C C . THR A 1 193 ? -11.731 13.216 16.458 1.00 43.69 193 THR A C 1
ATOM 1538 O O . THR A 1 193 ? -11.215 14.193 15.913 1.00 43.69 193 THR A O 1
ATOM 1541 N N . GLU A 1 194 ? -13.024 13.202 16.805 1.00 39.97 194 GLU A N 1
ATOM 1542 C CA . GLU A 1 194 ? -14.053 14.192 16.411 1.00 39.97 194 GLU A CA 1
ATOM 1543 C C . GLU A 1 194 ? -13.779 15.681 16.735 1.00 39.97 194 GLU A C 1
ATOM 1545 O O . GLU A 1 194 ? -14.517 16.549 16.274 1.00 39.97 194 GLU A O 1
ATOM 1550 N N . GLU A 1 195 ? -12.687 16.044 17.412 1.00 35.88 195 GLU A N 1
ATOM 1551 C CA . GLU A 1 195 ? -12.266 17.454 17.555 1.00 35.88 195 GLU A CA 1
ATOM 1552 C C . GLU A 1 195 ? -11.770 18.085 16.228 1.00 35.88 195 GLU A C 1
ATOM 1554 O O . GLU A 1 195 ? -11.494 19.283 16.140 1.00 35.88 195 GLU A O 1
ATOM 1559 N N . GLY A 1 196 ? -11.698 17.299 15.150 1.00 39.22 196 GLY A N 1
ATOM 1560 C CA . GLY A 1 196 ? -11.166 17.683 13.842 1.00 39.22 196 GLY A CA 1
ATOM 1561 C C . GLY A 1 196 ? -12.123 18.368 12.854 1.00 39.22 196 GLY A C 1
ATOM 1562 O O . GLY A 1 196 ? -11.782 18.447 11.673 1.00 39.22 196 GLY A O 1
ATOM 1563 N N . SER A 1 197 ? -13.292 18.895 13.239 1.00 37.69 197 SER A N 1
ATOM 1564 C CA . SER A 1 197 ? -14.159 19.629 12.281 1.00 37.69 197 SER A CA 1
ATOM 1565 C C . SER A 1 197 ? -13.461 20.875 11.693 1.00 37.69 197 SER A C 1
ATOM 1567 O O . SER A 1 197 ? -13.584 21.176 10.505 1.00 37.69 197 SER A O 1
ATOM 1569 N N . SER A 1 198 ? -12.592 21.508 12.487 1.00 40.88 198 SER A N 1
ATOM 1570 C CA . SER A 1 198 ? -11.627 22.550 12.090 1.00 40.88 198 SER A CA 1
ATOM 1571 C C . SER A 1 198 ? -10.581 22.061 11.068 1.00 40.88 198 SER A C 1
ATOM 1573 O O . SER A 1 198 ? -10.072 22.834 10.247 1.00 40.88 198 SER A O 1
ATOM 1575 N N . GLN A 1 199 ? -10.282 20.760 11.059 1.00 42.03 199 GLN A N 1
ATOM 1576 C CA . GLN A 1 199 ? -9.279 20.145 10.196 1.00 42.03 199 GLN A CA 1
ATOM 1577 C C . GLN A 1 199 ? -9.781 19.976 8.762 1.00 42.03 199 GLN A C 1
ATOM 1579 O O . GLN A 1 199 ? -9.017 20.244 7.841 1.00 42.03 199 GLN A O 1
ATOM 1584 N N . LYS A 1 200 ? -11.060 19.643 8.531 1.00 39.81 200 LYS A N 1
ATOM 1585 C CA . LYS A 1 200 ? -11.633 19.589 7.167 1.00 39.81 200 LYS A CA 1
ATOM 1586 C C . LYS A 1 200 ? -11.541 20.946 6.460 1.00 39.81 200 LYS A C 1
ATOM 1588 O O . LYS A 1 200 ? -11.114 21.006 5.306 1.00 39.81 200 LYS A O 1
ATOM 1593 N N . THR A 1 201 ? -11.820 22.037 7.172 1.00 40.75 201 THR A N 1
ATOM 1594 C CA . THR A 1 201 ? -11.723 23.410 6.649 1.00 40.75 201 THR A CA 1
ATOM 1595 C C . THR A 1 201 ? -10.264 23.843 6.457 1.00 40.75 201 THR A C 1
ATOM 1597 O O . THR A 1 201 ? -9.919 24.374 5.403 1.00 40.75 201 THR A O 1
ATOM 1600 N N . LYS A 1 202 ? -9.353 23.528 7.393 1.00 41.62 202 LYS A N 1
ATOM 1601 C CA . LYS A 1 202 ? -7.899 23.766 7.229 1.00 41.62 202 LYS A CA 1
ATOM 1602 C C . LYS A 1 202 ? -7.269 22.925 6.113 1.00 41.62 202 LYS A C 1
ATOM 1604 O O . LYS A 1 202 ? -6.365 23.387 5.415 1.00 41.62 202 LYS A O 1
ATOM 1609 N N . VAL A 1 203 ? -7.736 21.698 5.901 1.00 47.66 203 VAL A N 1
ATOM 1610 C CA . VAL A 1 203 ? -7.294 20.825 4.806 1.00 47.66 203 VAL A CA 1
ATOM 1611 C C . VAL A 1 203 ? -7.792 21.375 3.475 1.00 47.66 203 VAL A C 1
ATOM 1613 O O . VAL A 1 203 ? -7.004 21.415 2.535 1.00 47.66 203 VAL A O 1
ATOM 1616 N N . PHE A 1 204 ? -9.027 21.876 3.398 1.00 42.38 204 PHE A N 1
ATOM 1617 C CA . PHE A 1 204 ? -9.545 22.547 2.205 1.00 42.38 204 PHE A CA 1
ATOM 1618 C C . PHE A 1 204 ? -8.769 23.835 1.890 1.00 42.38 204 PHE A C 1
ATOM 1620 O O . PHE A 1 204 ? -8.280 23.992 0.775 1.00 42.38 204 PHE A O 1
ATOM 1627 N N . VAL A 1 205 ? -8.530 24.697 2.885 1.00 42.81 205 VAL A N 1
ATOM 1628 C CA . VAL A 1 205 ? -7.761 25.946 2.727 1.00 42.81 205 VAL A CA 1
ATOM 1629 C C . VAL A 1 205 ? -6.296 25.669 2.367 1.00 42.81 205 VAL A C 1
ATOM 1631 O O . VAL A 1 205 ? -5.771 26.267 1.433 1.00 42.81 205 VAL A O 1
ATOM 1634 N N . SER A 1 206 ? -5.634 24.698 3.006 1.00 46.06 206 SER A N 1
ATOM 1635 C CA . SER A 1 206 ? -4.261 24.310 2.635 1.00 46.06 206 SER A CA 1
ATOM 1636 C C . SER A 1 206 ? -4.176 23.595 1.280 1.00 46.06 206 SER A C 1
ATOM 1638 O O . SER A 1 206 ? -3.128 23.646 0.635 1.00 46.06 206 SER A O 1
ATOM 1640 N N . ARG A 1 207 ? -5.237 22.902 0.837 1.00 49.00 207 ARG A N 1
ATOM 1641 C CA . ARG A 1 207 ? -5.347 22.306 -0.509 1.00 49.00 207 ARG A CA 1
ATOM 1642 C C . ARG A 1 207 ? -5.546 23.392 -1.565 1.00 49.00 207 ARG A C 1
ATOM 1644 O O . ARG A 1 207 ? -4.889 23.339 -2.598 1.00 49.00 207 ARG A O 1
ATOM 1651 N N . TRP A 1 208 ? -6.355 24.406 -1.270 1.00 47.56 208 TRP A N 1
ATOM 1652 C CA . TRP A 1 208 ? -6.596 25.557 -2.141 1.00 47.56 208 TRP A CA 1
ATOM 1653 C C . TRP A 1 208 ? -5.352 26.449 -2.281 1.00 47.56 208 TRP A C 1
ATOM 1655 O O . TRP A 1 208 ? -4.973 26.832 -3.387 1.00 47.56 208 TRP A O 1
ATOM 1665 N N . ILE A 1 209 ? -4.640 26.690 -1.175 1.00 47.84 209 ILE A N 1
ATOM 1666 C CA . ILE A 1 209 ? -3.358 27.410 -1.155 1.00 47.84 209 ILE A CA 1
ATOM 1667 C C . ILE A 1 209 ? -2.279 26.619 -1.909 1.00 47.84 209 ILE A C 1
ATOM 1669 O O . ILE A 1 209 ? -1.592 27.192 -2.748 1.00 47.84 209 ILE A O 1
ATOM 1673 N N . ARG A 1 210 ? -2.158 25.297 -1.701 1.00 51.34 210 ARG A N 1
ATOM 1674 C CA . ARG A 1 210 ? -1.205 24.458 -2.459 1.00 51.34 210 ARG A CA 1
ATOM 1675 C C . ARG A 1 210 ? -1.502 24.406 -3.955 1.00 51.34 210 ARG A C 1
ATOM 1677 O O . ARG A 1 210 ? -0.560 24.353 -4.737 1.00 51.34 210 ARG A O 1
ATOM 1684 N N . TRP A 1 211 ? -2.772 24.446 -4.357 1.00 47.00 211 TRP A N 1
ATOM 1685 C CA . TRP A 1 211 ? -3.162 24.531 -5.765 1.00 47.00 211 TRP A CA 1
ATOM 1686 C C . TRP A 1 211 ? -2.713 25.854 -6.395 1.00 47.00 211 TRP A C 1
ATOM 1688 O O . TRP A 1 211 ? -2.069 25.828 -7.440 1.00 47.00 211 TRP A O 1
ATOM 1698 N N . LYS A 1 212 ? -2.928 26.994 -5.719 1.00 51.44 212 LYS A N 1
ATOM 1699 C CA . LYS A 1 212 ? -2.416 28.294 -6.187 1.00 51.44 212 LYS A CA 1
ATOM 1700 C C . LYS A 1 212 ? -0.891 28.340 -6.238 1.00 51.44 212 LYS A C 1
ATOM 1702 O O . LYS A 1 212 ? -0.346 28.779 -7.243 1.00 51.44 212 LYS A O 1
ATOM 1707 N N . TRP A 1 213 ? -0.209 27.836 -5.209 1.00 47.25 213 TRP A N 1
ATOM 1708 C CA . TRP A 1 213 ? 1.253 27.755 -5.198 1.00 47.25 213 TRP A CA 1
ATOM 1709 C C . TRP A 1 213 ? 1.789 26.835 -6.289 1.00 47.25 213 TRP A C 1
ATOM 1711 O O . TRP A 1 213 ? 2.803 27.166 -6.877 1.00 47.25 213 TRP A O 1
ATOM 1721 N N . MET A 1 214 ? 1.118 25.730 -6.622 1.00 47.22 214 MET A N 1
ATOM 1722 C CA . MET A 1 214 ? 1.501 24.898 -7.764 1.00 47.22 214 MET A CA 1
ATOM 1723 C C . MET A 1 214 ? 1.258 25.623 -9.094 1.00 47.22 214 MET A C 1
ATOM 1725 O O . MET A 1 214 ? 2.166 25.694 -9.912 1.00 47.22 214 MET A O 1
ATOM 1729 N N . CYS A 1 215 ? 0.092 26.233 -9.304 1.00 52.06 215 CYS A N 1
ATOM 1730 C CA . CYS A 1 215 ? -0.181 27.016 -10.514 1.00 52.06 215 CYS A CA 1
ATOM 1731 C C . CYS A 1 215 ? 0.744 28.234 -10.675 1.00 52.06 215 CYS A C 1
ATOM 1733 O O . CYS A 1 215 ? 0.847 28.744 -11.780 1.00 52.06 215 CYS A O 1
ATOM 1735 N N . PHE A 1 216 ? 1.419 28.688 -9.614 1.00 52.62 216 PHE A N 1
ATOM 1736 C CA . PHE A 1 216 ? 2.435 29.745 -9.672 1.00 52.62 216 PHE A CA 1
ATOM 1737 C C . PHE A 1 216 ? 3.863 29.191 -9.789 1.00 52.62 216 PHE A C 1
ATOM 1739 O O . PHE A 1 216 ? 4.650 29.657 -10.607 1.00 52.62 216 PHE A O 1
ATOM 1746 N N . ALA A 1 217 ? 4.195 28.160 -9.011 1.00 51.81 217 ALA A N 1
ATOM 1747 C CA . ALA A 1 217 ? 5.519 27.553 -8.969 1.00 51.81 217 ALA A CA 1
ATOM 1748 C C . ALA A 1 217 ? 5.831 26.744 -10.230 1.00 51.81 217 ALA A C 1
ATOM 1750 O O . ALA A 1 217 ? 6.986 26.713 -10.626 1.00 51.81 217 ALA A O 1
ATOM 1751 N N . PHE A 1 218 ? 4.841 26.125 -10.887 1.00 59.12 218 PHE A N 1
ATOM 1752 C CA . PHE A 1 218 ? 5.067 25.383 -12.133 1.00 59.12 218 PHE A CA 1
ATOM 1753 C C . PHE A 1 218 ? 5.404 26.304 -13.316 1.00 59.12 218 PHE A C 1
ATOM 1755 O O . PHE A 1 218 ? 6.419 26.053 -13.963 1.00 59.12 218 PHE A O 1
ATOM 1762 N N . PRO A 1 219 ? 4.655 27.393 -13.583 1.00 57.56 219 PRO A N 1
ATOM 1763 C CA . PRO A 1 219 ? 5.051 28.380 -14.583 1.00 57.56 219 PRO A CA 1
ATOM 1764 C C . PRO A 1 219 ? 6.338 29.110 -14.217 1.00 57.56 219 PRO A C 1
ATOM 1766 O O . PRO A 1 219 ? 7.142 29.357 -15.105 1.00 57.56 219 PRO A O 1
ATOM 1769 N N . MET A 1 220 ? 6.574 29.413 -12.933 1.00 55.72 220 MET A N 1
ATOM 1770 C CA . MET A 1 220 ? 7.841 30.013 -12.504 1.00 55.72 220 MET A CA 1
ATOM 1771 C C . MET A 1 220 ? 9.020 29.061 -12.700 1.00 55.72 220 MET A C 1
ATOM 1773 O O . MET A 1 220 ? 10.018 29.479 -13.262 1.00 55.72 220 MET A O 1
ATOM 1777 N N . PHE A 1 221 ? 8.903 27.785 -12.327 1.00 56.28 221 PHE A N 1
ATOM 1778 C CA . PHE A 1 221 ? 9.940 26.775 -12.554 1.00 56.28 221 PHE A CA 1
ATOM 1779 C C . PHE A 1 221 ? 10.191 26.562 -14.051 1.00 56.28 221 PHE A C 1
ATOM 1781 O O . PHE A 1 221 ? 11.337 26.564 -14.484 1.00 56.28 221 PHE A O 1
ATOM 1788 N N . TYR A 1 222 ? 9.131 26.480 -14.861 1.00 60.91 222 TYR A N 1
ATOM 1789 C CA . TYR A 1 222 ? 9.235 26.418 -16.319 1.00 60.91 222 TYR A CA 1
ATOM 1790 C C . TYR A 1 222 ? 9.902 27.671 -16.909 1.00 60.91 222 TYR A C 1
ATOM 1792 O O . TYR A 1 222 ? 10.782 27.556 -17.757 1.00 60.91 222 TYR A O 1
ATOM 1800 N N . ALA A 1 223 ? 9.557 28.863 -16.415 1.00 59.38 223 ALA A N 1
ATOM 1801 C CA . ALA A 1 223 ? 10.188 30.122 -16.802 1.00 59.38 223 ALA A CA 1
ATOM 1802 C C . ALA A 1 223 ? 11.657 30.195 -16.356 1.00 59.38 223 ALA A C 1
ATOM 1804 O O . ALA A 1 223 ? 12.489 30.697 -17.103 1.00 59.38 223 ALA A O 1
ATOM 1805 N N . THR A 1 224 ? 12.008 29.654 -15.185 1.00 57.88 224 THR A N 1
ATOM 1806 C CA . THR A 1 224 ? 13.395 29.544 -14.711 1.00 57.88 224 THR A CA 1
ATOM 1807 C C . THR A 1 224 ? 14.193 28.550 -15.555 1.00 57.88 224 THR A C 1
ATOM 1809 O O . THR A 1 224 ? 15.331 28.843 -15.905 1.00 57.88 224 THR A O 1
ATOM 1812 N N . CYS A 1 225 ? 13.610 27.416 -15.955 1.00 56.81 225 CYS A N 1
ATOM 1813 C CA . CYS A 1 225 ? 14.235 26.470 -16.884 1.00 56.81 225 CYS A CA 1
ATOM 1814 C C . CYS A 1 225 ? 14.421 27.077 -18.283 1.00 56.81 225 CYS A C 1
ATOM 1816 O O . CYS A 1 225 ? 15.485 26.922 -18.877 1.00 56.81 225 CYS A O 1
ATOM 1818 N N . LEU A 1 226 ? 13.433 27.822 -18.788 1.00 58.56 226 LEU A N 1
ATOM 1819 C CA . LEU A 1 226 ? 13.550 28.597 -20.027 1.00 58.56 226 LEU A CA 1
ATOM 1820 C C . LEU A 1 226 ? 14.644 29.665 -19.921 1.00 58.56 226 LEU A C 1
ATOM 1822 O O . LEU A 1 226 ? 15.454 29.800 -20.835 1.00 58.56 226 LEU A O 1
ATOM 1826 N N . PHE A 1 227 ? 14.718 30.374 -18.796 1.00 58.25 227 PHE A N 1
ATOM 1827 C CA . PHE A 1 227 ? 15.757 31.362 -18.522 1.00 58.25 227 PHE A CA 1
ATOM 1828 C C . PHE A 1 227 ? 17.148 30.720 -18.467 1.00 58.25 227 PHE A C 1
ATOM 1830 O O . PHE A 1 227 ? 18.054 31.172 -19.156 1.00 58.25 227 PHE A O 1
ATOM 1837 N N . LEU A 1 228 ? 17.315 29.606 -17.753 1.00 52.81 228 LEU A N 1
ATOM 1838 C CA . LEU A 1 228 ? 18.560 28.830 -17.724 1.00 52.81 228 LEU A CA 1
ATOM 1839 C C . LEU A 1 228 ? 18.942 28.294 -19.114 1.00 52.81 228 LEU A C 1
ATOM 1841 O O . LEU A 1 228 ? 20.118 28.279 -19.465 1.00 52.81 228 LEU A O 1
ATOM 1845 N N . SER A 1 229 ? 17.963 27.940 -19.954 1.00 54.69 229 SER A N 1
ATOM 1846 C CA . SER A 1 229 ? 18.225 27.514 -21.334 1.00 54.69 229 SER A CA 1
ATOM 1847 C C . SER A 1 229 ? 18.778 28.637 -22.219 1.00 54.69 229 SER A C 1
ATOM 1849 O O . SER A 1 229 ? 19.435 28.356 -23.220 1.00 54.69 229 SER A O 1
ATOM 1851 N N . THR A 1 230 ? 18.583 29.918 -21.863 1.00 55.94 230 THR A N 1
ATOM 1852 C CA . THR A 1 230 ? 19.119 31.037 -22.659 1.00 55.94 230 THR A CA 1
ATOM 1853 C C . THR A 1 230 ? 20.648 31.082 -22.689 1.00 55.94 230 THR A C 1
ATOM 1855 O O . THR A 1 230 ? 21.193 31.570 -23.681 1.00 55.94 230 THR A O 1
ATOM 1858 N N . PHE A 1 231 ? 21.312 30.487 -21.690 1.00 53.78 231 PHE A N 1
ATOM 1859 C CA . PHE A 1 231 ? 22.771 30.371 -21.582 1.00 53.78 231 PHE A CA 1
ATOM 1860 C C . PHE A 1 231 ? 23.388 29.299 -22.496 1.00 53.78 231 PHE A C 1
ATOM 1862 O O . PHE A 1 231 ? 24.604 29.260 -22.652 1.00 53.78 231 PHE A O 1
ATOM 1869 N N . ILE A 1 232 ? 22.575 28.452 -23.136 1.00 57.38 232 ILE A N 1
ATOM 1870 C CA . ILE A 1 232 ? 23.037 27.468 -24.123 1.00 57.38 232 ILE A CA 1
ATOM 1871 C C . ILE A 1 232 ? 23.017 28.142 -25.506 1.00 57.38 232 ILE A C 1
ATOM 1873 O O . ILE A 1 232 ? 21.968 28.626 -25.908 1.00 57.38 232 ILE A O 1
ATOM 1877 N N . PRO A 1 233 ? 24.109 28.213 -26.280 1.00 54.22 233 PRO A N 1
ATOM 1878 C CA . PRO A 1 233 ? 24.136 28.989 -27.529 1.00 54.22 233 PRO A CA 1
ATOM 1879 C C . PRO A 1 233 ? 23.307 28.380 -28.681 1.00 54.22 233 PRO A C 1
ATOM 1881 O O . PRO A 1 233 ? 22.996 29.068 -29.652 1.00 54.22 233 PRO A O 1
ATOM 1884 N N . ILE A 1 234 ? 22.891 27.115 -28.573 1.00 63.34 234 ILE A N 1
ATOM 1885 C CA . ILE A 1 234 ? 22.239 26.359 -29.654 1.00 63.34 234 ILE A CA 1
ATOM 1886 C C . ILE A 1 234 ? 20.705 26.472 -29.560 1.00 63.34 234 ILE A C 1
ATOM 1888 O O . ILE A 1 234 ? 20.082 25.901 -28.667 1.00 63.34 234 ILE A O 1
ATOM 1892 N N . ILE A 1 235 ? 20.075 27.170 -30.515 1.00 56.69 235 ILE A N 1
ATOM 1893 C CA . ILE A 1 235 ? 18.619 27.447 -30.547 1.00 56.69 235 ILE A CA 1
ATOM 1894 C C . ILE A 1 235 ? 17.771 26.160 -30.537 1.00 56.69 235 ILE A C 1
ATOM 1896 O O . ILE A 1 235 ? 16.770 26.089 -29.825 1.00 56.69 235 ILE A O 1
ATOM 1900 N N . TRP A 1 236 ? 18.195 25.114 -31.251 1.00 50.25 236 TRP A N 1
ATOM 1901 C CA . TRP A 1 236 ? 17.479 23.833 -31.292 1.00 50.25 236 TRP A CA 1
ATOM 1902 C C . TRP A 1 236 ? 17.502 23.089 -29.950 1.00 50.25 236 TRP A C 1
ATOM 1904 O O . TRP A 1 236 ? 16.490 22.511 -29.560 1.00 50.25 236 TRP A O 1
ATOM 1914 N N . ALA A 1 237 ? 18.601 23.183 -29.193 1.00 53.28 237 ALA A N 1
ATOM 1915 C CA . ALA A 1 237 ? 18.704 22.618 -27.848 1.00 53.28 237 ALA A CA 1
ATOM 1916 C C . ALA A 1 237 ? 17.779 23.346 -26.852 1.00 53.28 237 ALA A C 1
ATOM 1918 O O . ALA A 1 237 ? 17.177 22.704 -25.994 1.00 53.28 237 ALA A O 1
ATOM 1919 N N . LYS A 1 238 ? 17.579 24.666 -27.011 1.00 57.00 238 LYS A N 1
ATOM 1920 C CA . LYS A 1 238 ? 16.608 25.446 -26.214 1.00 57.00 238 LYS A CA 1
ATOM 1921 C C . LYS A 1 238 ? 15.176 24.978 -26.443 1.00 57.00 238 LYS A C 1
ATOM 1923 O O . LYS A 1 238 ? 14.441 24.750 -25.484 1.00 57.00 238 LYS A O 1
ATOM 1928 N N . CYS A 1 239 ? 14.788 24.807 -27.709 1.00 53.81 239 CYS A N 1
ATOM 1929 C CA . CYS A 1 239 ? 13.468 24.291 -28.067 1.00 53.81 239 CYS A CA 1
ATOM 1930 C C . CYS A 1 239 ? 13.267 22.858 -27.556 1.00 53.81 239 CYS A C 1
ATOM 1932 O O . CYS A 1 239 ? 12.200 22.569 -27.021 1.00 53.81 239 CYS A O 1
ATOM 1934 N N . LEU A 1 240 ? 14.291 21.998 -27.641 1.00 56.09 240 LEU A N 1
ATOM 1935 C CA . LEU A 1 240 ? 14.248 20.627 -27.123 1.00 56.09 240 LEU A CA 1
ATOM 1936 C C . LEU A 1 240 ? 14.056 20.580 -25.601 1.00 56.09 240 LEU A C 1
ATOM 1938 O O . LEU A 1 240 ? 13.159 19.883 -25.141 1.00 56.09 240 LEU A O 1
ATOM 1942 N N . ILE A 1 241 ? 14.845 21.340 -24.831 1.00 59.66 241 ILE A N 1
ATOM 1943 C CA . ILE A 1 241 ? 14.772 21.400 -23.356 1.00 59.66 241 ILE A CA 1
ATOM 1944 C C . ILE A 1 241 ? 13.432 21.991 -22.894 1.00 59.66 241 ILE A C 1
ATOM 1946 O O . ILE A 1 241 ? 12.806 21.505 -21.951 1.00 59.66 241 ILE A O 1
ATOM 1950 N N . SER A 1 242 ? 12.948 23.024 -23.590 1.00 57.16 242 SER A N 1
ATOM 1951 C CA . SER A 1 242 ? 11.623 23.600 -23.353 1.00 57.16 242 SER A CA 1
ATOM 1952 C C . SER A 1 242 ? 10.505 22.588 -23.618 1.00 57.16 242 SER A C 1
ATOM 1954 O O . SER A 1 242 ? 9.549 22.534 -22.847 1.00 57.16 242 SER A O 1
ATOM 1956 N N . PHE A 1 243 ? 10.620 21.762 -24.662 1.00 59.28 243 PHE A N 1
ATOM 1957 C CA . PHE A 1 243 ? 9.637 20.724 -24.982 1.00 59.28 243 PHE A CA 1
ATOM 1958 C C . PHE A 1 243 ? 9.690 19.541 -24.007 1.00 59.28 243 PHE A C 1
ATOM 1960 O O . PHE A 1 243 ? 8.639 19.077 -23.558 1.00 59.28 243 PHE A O 1
ATOM 1967 N N . THR A 1 244 ? 10.882 19.076 -23.623 1.00 57.06 244 THR A N 1
ATOM 1968 C CA . THR A 1 244 ? 11.045 17.951 -22.688 1.00 57.06 244 THR A CA 1
ATOM 1969 C C . THR A 1 244 ? 10.735 18.275 -21.258 1.00 57.06 244 THR A C 1
ATOM 1971 O O . THR A 1 244 ? 10.427 17.359 -20.517 1.00 57.06 244 THR A O 1
ATOM 1974 N N . ILE A 1 245 ? 10.798 19.531 -20.839 1.00 58.59 245 ILE A N 1
ATOM 1975 C CA . ILE A 1 245 ? 10.360 19.918 -19.498 1.00 58.59 245 ILE A CA 1
ATOM 1976 C C . ILE A 1 245 ? 8.891 20.369 -19.546 1.00 58.59 245 ILE A C 1
ATOM 1978 O O . ILE A 1 245 ? 8.109 20.034 -18.657 1.00 58.59 245 ILE A O 1
ATOM 1982 N N . GLY A 1 246 ? 8.475 21.050 -20.619 1.00 55.06 246 GLY A N 1
ATOM 1983 C CA . GLY A 1 246 ? 7.127 21.599 -20.783 1.00 55.06 246 GLY A CA 1
ATOM 1984 C C . GLY A 1 246 ? 6.037 20.548 -20.976 1.00 55.06 246 GLY A C 1
ATOM 1985 O O . GLY A 1 246 ? 5.035 20.581 -20.265 1.00 55.06 246 GLY A O 1
ATOM 1986 N N . ILE A 1 247 ? 6.228 19.576 -21.878 1.00 58.81 247 ILE A N 1
ATOM 1987 C CA . ILE A 1 247 ? 5.218 18.535 -22.136 1.00 58.81 247 ILE A CA 1
ATOM 1988 C C . ILE A 1 247 ? 4.962 17.680 -20.888 1.00 58.81 247 ILE A C 1
ATOM 1990 O O . ILE A 1 247 ? 3.796 17.519 -20.529 1.00 58.81 247 ILE A O 1
ATOM 1994 N N . PRO A 1 248 ? 5.980 17.188 -20.157 1.00 56.03 248 PRO A N 1
ATOM 1995 C CA . PRO A 1 248 ? 5.762 16.454 -18.913 1.00 56.03 248 PRO A CA 1
ATOM 1996 C C . PRO A 1 248 ? 5.027 17.238 -17.841 1.00 56.03 248 PRO A C 1
ATOM 1998 O O . PRO A 1 248 ? 4.161 16.684 -17.167 1.00 56.03 248 PRO A O 1
ATOM 2001 N N . ILE A 1 249 ? 5.338 18.527 -17.696 1.00 57.94 249 ILE A N 1
ATOM 2002 C CA . ILE A 1 249 ? 4.670 19.409 -16.738 1.00 57.94 249 ILE A CA 1
ATOM 2003 C C . ILE A 1 249 ? 3.209 19.626 -17.144 1.00 57.94 249 ILE A C 1
ATOM 2005 O O . ILE A 1 249 ? 2.327 19.522 -16.293 1.00 57.94 249 ILE A O 1
ATOM 2009 N N . CYS A 1 250 ? 2.927 19.858 -18.428 1.00 52.56 250 CYS A N 1
ATOM 2010 C CA . CYS A 1 250 ? 1.568 20.004 -18.947 1.00 52.56 250 CYS A CA 1
ATOM 2011 C C . CYS A 1 250 ? 0.761 18.703 -18.841 1.00 52.56 250 CYS A C 1
ATOM 2013 O O . CYS A 1 250 ? -0.401 18.744 -18.445 1.00 52.56 250 CYS A O 1
ATOM 2015 N N . VAL A 1 251 ? 1.372 17.548 -19.119 1.00 56.16 251 VAL A N 1
ATOM 2016 C CA . VAL A 1 251 ? 0.746 16.225 -18.975 1.00 56.16 251 VAL A CA 1
ATOM 2017 C C . VAL A 1 251 ? 0.492 15.914 -17.502 1.00 56.16 251 VAL A C 1
ATOM 2019 O O . VAL A 1 251 ? -0.623 15.549 -17.156 1.00 56.16 251 VAL A O 1
ATOM 2022 N N . MET A 1 252 ? 1.453 16.140 -16.602 1.00 53.38 252 MET A N 1
ATOM 2023 C CA . MET A 1 252 ? 1.262 15.987 -15.151 1.00 53.38 252 MET A CA 1
ATOM 2024 C C . MET A 1 252 ? 0.188 16.935 -14.606 1.00 53.38 252 MET A C 1
ATOM 2026 O O . MET A 1 252 ? -0.643 16.522 -13.797 1.00 53.38 252 MET A O 1
ATOM 2030 N N . ALA A 1 253 ? 0.160 18.190 -15.059 1.00 52.66 253 ALA A N 1
ATOM 2031 C CA . ALA A 1 253 ? -0.867 19.158 -14.686 1.00 52.66 253 ALA A CA 1
ATOM 2032 C C . ALA A 1 253 ? -2.253 18.744 -15.205 1.00 52.66 253 ALA A C 1
ATOM 2034 O O . ALA A 1 253 ? -3.227 18.819 -14.459 1.00 52.66 253 ALA A O 1
ATOM 2035 N N . TRP A 1 254 ? -2.345 18.245 -16.440 1.00 50.25 254 TRP A N 1
ATOM 2036 C CA . TRP A 1 254 ? -3.588 17.765 -17.045 1.00 50.25 254 TRP A CA 1
ATOM 2037 C C . TRP A 1 254 ? -4.101 16.477 -16.390 1.00 50.25 254 TRP A C 1
ATOM 2039 O O . TRP A 1 254 ? -5.275 16.390 -16.028 1.00 50.25 254 TRP A O 1
ATOM 2049 N N . LEU A 1 255 ? -3.219 15.504 -16.150 1.00 51.97 255 LEU A N 1
ATOM 2050 C CA . LEU A 1 255 ? -3.525 14.258 -15.444 1.00 51.97 255 LEU A CA 1
ATOM 2051 C C . LEU A 1 255 ? -4.025 14.532 -14.023 1.00 51.97 255 LEU A C 1
ATOM 2053 O O . LEU A 1 255 ? -5.020 13.943 -13.598 1.00 51.97 255 LEU A O 1
ATOM 2057 N N . LYS A 1 256 ? -3.392 15.477 -13.321 1.00 53.88 256 LYS A N 1
ATOM 2058 C CA . LYS A 1 256 ? -3.767 15.873 -11.960 1.00 53.88 256 LYS A CA 1
ATOM 2059 C C . LYS A 1 256 ? -5.022 16.748 -11.906 1.00 53.88 256 LYS A C 1
ATOM 2061 O O . LYS A 1 256 ? -5.758 16.671 -10.928 1.00 53.88 256 LYS A O 1
ATOM 2066 N N . ALA A 1 257 ? -5.294 17.548 -12.942 1.00 46.09 257 ALA A N 1
ATOM 2067 C CA . ALA A 1 257 ? -6.543 18.298 -13.094 1.00 46.09 257 ALA A CA 1
ATOM 2068 C C . ALA A 1 257 ? -7.729 17.364 -13.377 1.00 46.09 257 ALA A C 1
ATOM 2070 O O . ALA A 1 257 ? -8.797 17.527 -12.792 1.00 46.09 257 ALA A O 1
ATOM 2071 N N . LYS A 1 258 ? -7.529 16.332 -14.206 1.00 43.72 258 LYS A N 1
ATOM 2072 C CA . LYS A 1 258 ? -8.559 15.331 -14.516 1.00 43.72 258 LYS A CA 1
ATOM 2073 C C . LYS A 1 258 ? -8.790 14.353 -13.360 1.00 43.72 258 LYS A C 1
ATOM 2075 O O . LYS A 1 258 ? -9.923 13.947 -13.134 1.00 43.72 258 LYS A O 1
ATOM 2080 N N . SER A 1 259 ? -7.758 14.027 -12.577 1.00 45.88 259 SER A N 1
ATOM 2081 C CA . SER A 1 259 ? -7.913 13.239 -11.344 1.00 45.88 259 SER A CA 1
ATOM 2082 C C . SER A 1 259 ? -8.529 14.032 -10.183 1.00 45.88 259 SER A C 1
ATOM 2084 O O . SER A 1 259 ? -8.828 13.457 -9.142 1.00 45.88 259 SER A O 1
ATOM 2086 N N . HIS A 1 260 ? -8.679 15.355 -10.318 1.00 44.50 260 HIS A N 1
ATOM 2087 C CA . HIS A 1 260 ? -9.145 16.236 -9.245 1.00 44.50 260 HIS A CA 1
ATOM 2088 C C . HIS A 1 260 ? -10.665 16.186 -9.020 1.00 44.50 260 HIS A C 1
ATOM 2090 O O . HIS A 1 260 ? -11.131 16.702 -8.004 1.00 44.50 260 HIS A O 1
ATOM 2096 N N . TYR A 1 261 ? -11.422 15.576 -9.941 1.00 37.22 261 TYR A N 1
ATOM 2097 C CA . TYR A 1 261 ? -12.883 15.489 -9.856 1.00 37.22 261 TYR A CA 1
ATOM 2098 C C . TYR A 1 261 ? -13.400 14.255 -9.102 1.00 37.22 261 TYR A C 1
ATOM 2100 O O . TYR A 1 261 ? -14.539 14.261 -8.654 1.00 37.22 261 TYR A O 1
ATOM 2108 N N . GLU A 1 262 ? -12.566 13.236 -8.877 1.00 37.34 262 GLU A N 1
ATOM 2109 C CA . GLU A 1 262 ? -12.987 11.990 -8.218 1.00 37.34 262 GLU A CA 1
ATOM 2110 C C . GLU A 1 262 ? -11.918 11.476 -7.244 1.00 37.34 262 GLU A C 1
ATOM 2112 O O . GLU A 1 262 ? -11.396 10.367 -7.358 1.00 37.34 262 GLU A O 1
ATOM 2117 N N . PHE A 1 263 ? -11.563 12.283 -6.243 1.00 36.53 263 PHE A N 1
ATOM 2118 C CA . PHE A 1 263 ? -10.799 11.763 -5.107 1.00 36.53 263 PHE A CA 1
ATOM 2119 C C . PHE A 1 263 ? -11.736 11.000 -4.167 1.00 36.53 263 PHE A C 1
ATOM 2121 O O . PHE A 1 263 ? -12.317 11.559 -3.239 1.00 36.53 263 PHE A O 1
ATOM 2128 N N . GLY A 1 264 ? -11.873 9.706 -4.445 1.00 40.84 264 GLY A N 1
ATOM 2129 C CA . GLY A 1 264 ? -12.583 8.739 -3.607 1.00 40.84 264 GLY A CA 1
ATOM 2130 C C . GLY A 1 264 ? -12.424 7.293 -4.075 1.00 40.84 264 GLY A C 1
ATOM 2131 O O . GLY A 1 264 ? -12.482 6.382 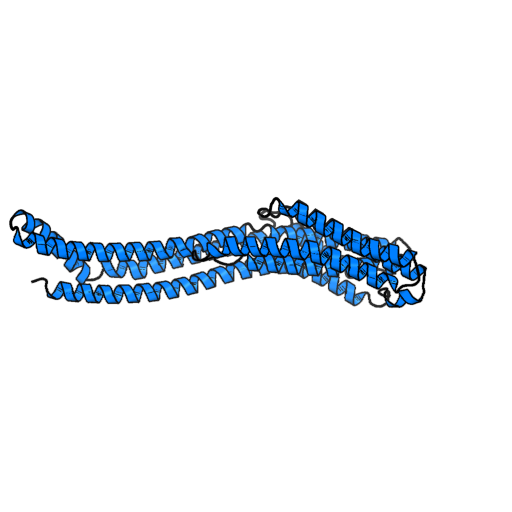-3.256 1.00 40.84 264 GLY A O 1
ATOM 2132 N N . PHE A 1 265 ? -12.142 7.069 -5.362 1.00 41.19 265 PHE A N 1
ATOM 2133 C CA . PHE A 1 265 ? -11.990 5.726 -5.911 1.00 41.19 265 PHE A CA 1
ATOM 2134 C C . PHE A 1 265 ? -10.748 5.645 -6.798 1.00 41.19 265 PHE A C 1
ATOM 2136 O O . PHE A 1 265 ? -10.757 6.078 -7.945 1.00 41.19 265 PHE A O 1
ATOM 2143 N N . TYR A 1 266 ? -9.671 5.056 -6.277 1.00 54.00 266 TYR A N 1
ATOM 2144 C CA . TYR A 1 266 ? -8.518 4.666 -7.087 1.00 54.00 266 TYR A CA 1
ATOM 2145 C C . TYR A 1 266 ? -8.964 3.619 -8.120 1.00 54.00 266 TYR A C 1
ATOM 2147 O O . TYR A 1 266 ? -9.173 2.455 -7.791 1.00 54.00 266 TYR A O 1
ATOM 2155 N N . THR A 1 267 ? -9.200 4.032 -9.363 1.00 61.59 267 THR A N 1
ATOM 2156 C CA . THR A 1 267 ? -9.595 3.145 -10.466 1.00 61.59 267 THR A CA 1
ATOM 2157 C C . THR A 1 267 ? -8.376 2.708 -11.274 1.00 61.59 267 THR A C 1
ATOM 2159 O O . THR A 1 267 ? -7.368 3.413 -11.333 1.00 61.59 267 THR A O 1
ATOM 2162 N N . TYR A 1 268 ? -8.468 1.550 -11.933 1.00 66.38 268 TYR A N 1
ATOM 2163 C CA . TYR A 1 268 ? -7.426 1.041 -12.835 1.00 66.38 268 TYR A CA 1
ATOM 2164 C C . TYR A 1 268 ? -6.993 2.086 -13.877 1.00 66.38 268 TYR A C 1
ATOM 2166 O O . TYR A 1 268 ? -5.809 2.215 -14.181 1.00 66.38 268 TYR A O 1
ATOM 2174 N N . GLU A 1 269 ? -7.928 2.915 -14.349 1.00 67.00 269 GLU A N 1
ATOM 2175 C CA . GLU A 1 269 ? -7.647 4.017 -15.272 1.00 67.00 269 GLU A CA 1
ATOM 2176 C C . GLU A 1 269 ? -6.610 5.018 -14.756 1.00 67.00 269 GLU A C 1
ATOM 2178 O O . GLU A 1 269 ? -5.837 5.561 -15.544 1.00 67.00 269 GLU A O 1
ATOM 2183 N N . TYR A 1 270 ? -6.597 5.299 -13.451 1.00 69.62 270 TYR A N 1
ATOM 2184 C CA . TYR A 1 270 ? -5.645 6.236 -12.858 1.00 69.62 270 TYR A CA 1
ATOM 2185 C C . TYR A 1 270 ? -4.207 5.735 -13.031 1.00 69.62 270 TYR A C 1
ATOM 2187 O O . TYR A 1 270 ? -3.320 6.515 -13.386 1.00 69.62 270 TYR A O 1
ATOM 2195 N N . VAL A 1 271 ? -4.003 4.427 -12.848 1.00 73.69 271 VAL A N 1
ATOM 2196 C CA . VAL A 1 271 ? -2.712 3.743 -13.001 1.00 73.69 271 VAL A CA 1
ATOM 2197 C C . VAL A 1 271 ? -2.239 3.824 -14.439 1.00 73.69 271 VAL A C 1
ATOM 2199 O O . VAL A 1 271 ? -1.131 4.287 -14.677 1.00 73.69 271 VAL A O 1
ATOM 2202 N N . PHE A 1 272 ? -3.094 3.455 -15.397 1.00 74.69 272 PHE A N 1
ATOM 2203 C CA . PHE A 1 272 ? -2.753 3.507 -16.820 1.00 74.69 272 PHE A CA 1
ATOM 2204 C C . PHE A 1 272 ? -2.423 4.928 -17.284 1.00 74.69 272 PHE A C 1
ATOM 2206 O O . PHE A 1 272 ? -1.456 5.127 -18.015 1.00 74.69 272 PHE A O 1
ATOM 2213 N N . LYS A 1 273 ? -3.175 5.931 -16.815 1.00 74.06 273 LYS A N 1
ATOM 2214 C CA . LYS A 1 273 ? -2.930 7.345 -17.130 1.00 74.06 273 LYS A CA 1
ATOM 2215 C C . LYS A 1 273 ? -1.570 7.826 -16.611 1.00 74.06 273 LYS A C 1
ATOM 2217 O O . LYS A 1 273 ? -0.830 8.466 -17.353 1.00 74.06 273 LYS A O 1
ATOM 2222 N N . HIS A 1 274 ? -1.223 7.506 -15.363 1.00 73.62 274 HIS A N 1
ATOM 2223 C CA . HIS A 1 274 ? 0.059 7.909 -14.772 1.00 73.62 274 HIS A CA 1
ATOM 2224 C C . HIS A 1 274 ? 1.229 7.096 -15.327 1.00 73.62 274 HIS A C 1
ATOM 2226 O O . HIS A 1 274 ? 2.281 7.665 -15.591 1.00 73.62 274 HIS A O 1
ATOM 2232 N N . PHE A 1 275 ? 1.038 5.798 -15.565 1.00 82.44 275 PHE A N 1
ATOM 2233 C CA . PHE A 1 275 ? 2.018 4.943 -16.226 1.00 82.44 275 PHE A CA 1
ATOM 2234 C C . PHE A 1 275 ? 2.336 5.462 -17.630 1.00 82.44 275 PHE A C 1
ATOM 2236 O O . PHE A 1 275 ? 3.494 5.735 -17.925 1.00 82.44 275 PHE A O 1
ATOM 2243 N N . GLY A 1 276 ? 1.313 5.684 -18.464 1.00 75.31 276 GLY A N 1
ATOM 2244 C CA . GLY A 1 276 ? 1.482 6.209 -19.820 1.00 75.31 276 GLY A CA 1
ATOM 2245 C C . GLY A 1 276 ? 2.091 7.612 -19.839 1.00 75.31 276 GLY A C 1
ATOM 2246 O O . GLY A 1 276 ? 2.953 7.895 -20.666 1.00 75.31 276 GLY A O 1
ATOM 2247 N N . GLY A 1 277 ? 1.704 8.470 -18.888 1.00 73.94 277 GLY A N 1
ATOM 2248 C CA . GLY A 1 277 ? 2.322 9.779 -18.693 1.00 73.94 277 GLY A CA 1
ATOM 2249 C C . GLY A 1 277 ? 3.815 9.666 -18.391 1.00 73.94 277 GLY A C 1
ATOM 2250 O O . GLY A 1 277 ? 4.622 10.224 -19.121 1.00 73.94 277 GLY A O 1
ATOM 2251 N N . LEU A 1 278 ? 4.197 8.908 -17.360 1.00 79.69 278 LEU A N 1
ATOM 2252 C CA . LEU A 1 278 ? 5.602 8.717 -16.986 1.00 79.69 278 LEU A CA 1
ATOM 2253 C C . LEU A 1 278 ? 6.417 8.061 -18.105 1.00 79.69 278 LEU A C 1
ATOM 2255 O O . LEU A 1 278 ? 7.527 8.504 -18.376 1.00 79.69 278 LEU A O 1
ATOM 2259 N N . PHE A 1 279 ? 5.846 7.072 -18.794 1.00 83.75 279 PHE A N 1
ATOM 2260 C CA . PHE A 1 279 ? 6.465 6.425 -19.947 1.00 83.75 279 PHE A CA 1
ATOM 2261 C C . PHE A 1 279 ? 6.781 7.444 -21.048 1.00 83.75 279 PHE A C 1
ATOM 2263 O O . PHE A 1 279 ? 7.920 7.530 -21.501 1.00 83.75 279 PHE A O 1
ATOM 2270 N N . LEU A 1 280 ? 5.799 8.264 -21.442 1.00 78.94 280 LEU A N 1
ATOM 2271 C CA . LEU A 1 280 ? 5.978 9.274 -22.487 1.00 78.94 280 LEU A CA 1
ATOM 2272 C C . LEU A 1 280 ? 7.024 10.320 -22.088 1.00 78.94 280 LEU A C 1
ATOM 2274 O O . LEU A 1 280 ? 7.846 10.719 -22.906 1.00 78.94 280 LEU A O 1
ATOM 2278 N N . ILE A 1 281 ? 7.009 10.748 -20.827 1.00 75.00 281 ILE A N 1
ATOM 2279 C CA . ILE A 1 281 ? 7.957 11.722 -20.283 1.00 75.00 281 ILE A CA 1
ATOM 2280 C C . ILE A 1 281 ? 9.385 11.176 -20.351 1.00 75.00 281 ILE A C 1
ATOM 2282 O O . ILE A 1 281 ? 10.278 11.849 -20.863 1.00 75.00 281 ILE A O 1
ATOM 2286 N N . SER A 1 282 ? 9.594 9.951 -19.868 1.00 81.44 282 SER A N 1
ATOM 2287 C CA . SER A 1 282 ? 10.895 9.287 -19.907 1.00 81.44 282 SER A CA 1
ATOM 2288 C C . SER A 1 282 ? 11.365 9.050 -21.339 1.00 81.44 282 SER A C 1
ATOM 2290 O O . SER A 1 282 ? 12.543 9.243 -21.629 1.00 81.44 282 SER A O 1
ATOM 2292 N N . PHE A 1 283 ? 10.452 8.691 -22.246 1.00 83.19 283 PHE A N 1
ATOM 2293 C CA . PHE A 1 283 ? 10.750 8.500 -23.664 1.00 83.19 283 PHE A CA 1
ATOM 2294 C C . PHE A 1 283 ? 11.205 9.805 -24.323 1.00 83.19 283 PHE A C 1
ATOM 2296 O O . PHE A 1 283 ? 12.266 9.844 -24.939 1.00 83.19 283 PHE A O 1
ATOM 2303 N N . LEU A 1 284 ? 10.450 10.895 -24.148 1.00 77.69 284 LEU A N 1
ATOM 2304 C CA . LEU A 1 284 ? 10.805 12.208 -24.694 1.00 77.69 284 LEU A CA 1
ATOM 2305 C C . LEU A 1 284 ? 12.142 12.707 -24.145 1.00 77.69 284 LEU A C 1
ATOM 2307 O O . LEU A 1 284 ? 12.949 13.249 -24.897 1.00 77.69 284 LEU A O 1
ATOM 2311 N N . PHE A 1 285 ? 12.393 12.504 -22.851 1.00 74.00 285 PHE A N 1
ATOM 2312 C CA . PHE A 1 285 ? 13.668 12.870 -22.248 1.00 74.00 285 PHE A CA 1
ATOM 2313 C C . PHE A 1 285 ? 14.821 12.075 -22.867 1.00 74.00 285 PHE A C 1
ATOM 2315 O O . PHE A 1 285 ? 15.815 12.679 -23.257 1.00 74.00 285 PHE A O 1
ATOM 2322 N N . ALA A 1 286 ? 14.665 10.758 -23.033 1.00 77.31 286 ALA A N 1
ATOM 2323 C CA . ALA A 1 286 ? 15.671 9.910 -23.666 1.00 77.31 286 ALA A CA 1
ATOM 2324 C C . ALA A 1 286 ? 15.947 10.312 -25.125 1.00 77.31 286 ALA A C 1
ATOM 2326 O O . ALA A 1 286 ? 17.101 10.366 -25.540 1.00 77.31 286 ALA A O 1
ATOM 2327 N N . VAL A 1 287 ? 14.909 10.668 -25.895 1.00 78.38 287 VAL A N 1
ATOM 2328 C CA . VAL A 1 287 ? 15.070 11.149 -27.281 1.00 78.38 287 VAL A CA 1
ATOM 2329 C C . VAL A 1 287 ? 15.916 12.419 -27.309 1.00 78.38 287 VAL A C 1
ATOM 2331 O O . VAL A 1 287 ? 16.776 12.576 -28.170 1.00 78.38 287 VAL A O 1
ATOM 2334 N N . VAL A 1 288 ? 15.694 13.323 -26.359 1.00 70.06 288 VAL A N 1
ATOM 2335 C CA . VAL A 1 288 ? 16.415 14.595 -26.282 1.00 70.06 288 VAL A CA 1
ATOM 2336 C C . VAL A 1 288 ? 17.839 14.442 -25.792 1.00 70.06 288 VAL A C 1
ATOM 2338 O O . VAL A 1 288 ? 18.719 15.097 -26.344 1.00 70.06 288 VAL A O 1
ATOM 2341 N N . THR A 1 289 ? 18.093 13.578 -24.813 1.00 68.19 289 THR A N 1
ATOM 2342 C CA . THR A 1 289 ? 19.464 13.309 -24.374 1.00 68.19 289 THR A CA 1
ATOM 2343 C C . THR A 1 289 ? 20.258 12.627 -25.477 1.00 68.19 289 THR A C 1
ATOM 2345 O O . THR A 1 289 ? 21.315 13.120 -25.853 1.00 68.19 289 THR A O 1
ATOM 2348 N N . THR A 1 290 ? 19.725 11.561 -26.081 1.00 70.62 290 THR A N 1
ATOM 2349 C CA . THR A 1 290 ? 20.431 10.821 -27.135 1.00 70.62 290 THR A CA 1
ATOM 2350 C C . THR A 1 290 ? 20.560 11.642 -28.422 1.00 70.62 290 THR A C 1
ATOM 2352 O O . THR A 1 290 ? 21.627 11.671 -29.027 1.00 70.62 290 THR A O 1
ATOM 2355 N N . GLY A 1 291 ? 19.514 12.374 -28.821 1.00 67.00 291 GLY A N 1
ATOM 2356 C CA . GLY A 1 291 ? 19.556 13.273 -29.978 1.00 67.00 291 GLY A CA 1
ATOM 2357 C C . GLY A 1 291 ? 20.470 14.485 -29.770 1.00 67.00 291 GLY A C 1
ATOM 2358 O O . GLY A 1 291 ? 21.117 14.930 -30.712 1.00 67.00 291 GLY A O 1
ATOM 2359 N N . GLY A 1 292 ? 20.574 14.993 -28.538 1.00 64.94 292 GLY A N 1
ATOM 2360 C CA . GLY A 1 292 ? 21.524 16.044 -28.167 1.00 64.94 292 GLY A CA 1
ATOM 2361 C C . GLY A 1 292 ? 22.977 15.569 -28.215 1.00 64.94 292 GLY A C 1
ATOM 2362 O O . GLY A 1 292 ? 23.825 16.286 -28.742 1.00 64.94 292 GLY A O 1
ATOM 2363 N N . CYS A 1 293 ? 23.243 14.342 -27.754 1.00 63.62 293 CYS A N 1
ATOM 2364 C CA . CYS A 1 293 ? 24.556 13.692 -27.836 1.00 63.62 293 CYS A CA 1
ATOM 2365 C C . CYS A 1 293 ? 25.015 13.468 -29.297 1.00 63.62 293 CYS A C 1
ATOM 2367 O O . CYS A 1 293 ? 26.209 13.488 -29.563 1.00 63.62 293 CYS A O 1
ATOM 2369 N N . ALA A 1 294 ? 24.095 13.353 -30.265 1.00 64.00 294 ALA A N 1
ATOM 2370 C CA . ALA A 1 294 ? 24.432 13.285 -31.695 1.00 64.00 294 ALA A CA 1
ATOM 2371 C C . ALA A 1 294 ? 24.782 14.648 -32.336 1.00 64.00 294 ALA A C 1
ATOM 2373 O O . ALA A 1 294 ? 25.292 14.686 -33.455 1.00 64.00 294 ALA A O 1
ATOM 2374 N N . LEU A 1 295 ? 24.471 15.766 -31.668 1.00 62.91 295 LEU A N 1
ATOM 2375 C CA . LEU A 1 295 ? 24.628 17.125 -32.204 1.00 62.91 295 LEU A CA 1
ATOM 2376 C C . LEU A 1 295 ? 25.798 17.900 -31.580 1.00 62.91 295 LEU A C 1
ATOM 2378 O O . LEU A 1 295 ? 26.217 18.907 -32.150 1.00 62.91 295 LEU A O 1
ATOM 2382 N N . SER A 1 296 ? 26.299 17.483 -30.414 1.00 58.66 296 SER A N 1
ATOM 2383 C CA . SER A 1 296 ? 27.441 18.113 -29.745 1.00 58.66 296 SER A CA 1
ATOM 2384 C C . SER A 1 296 ? 28.126 17.146 -28.777 1.00 58.66 296 SER A C 1
ATOM 2386 O O . SER A 1 296 ? 27.470 16.578 -27.900 1.00 58.66 296 SER A O 1
ATOM 2388 N N . ASP A 1 297 ? 29.453 17.037 -28.885 1.00 59.38 297 ASP A N 1
ATOM 2389 C CA . ASP A 1 297 ? 30.286 16.199 -28.014 1.00 59.38 297 ASP A CA 1
ATOM 2390 C C . ASP A 1 297 ? 30.257 16.659 -26.544 1.00 59.38 297 ASP A C 1
ATOM 2392 O O . ASP A 1 297 ? 30.430 15.839 -25.644 1.00 59.38 297 ASP A O 1
ATOM 2396 N N . ASP A 1 298 ? 29.936 17.928 -26.264 1.00 57.53 298 ASP A N 1
ATOM 2397 C CA . ASP A 1 298 ? 29.815 18.446 -24.889 1.00 57.53 298 ASP A CA 1
ATOM 2398 C C . ASP A 1 298 ? 28.634 17.816 -24.118 1.00 57.53 298 ASP A C 1
ATOM 2400 O O . ASP A 1 298 ? 28.660 17.710 -22.888 1.00 57.53 298 ASP A O 1
ATOM 2404 N N . VAL A 1 299 ? 27.596 17.357 -24.831 1.00 53.28 299 VAL A N 1
ATOM 2405 C CA . VAL A 1 299 ? 26.387 16.746 -24.243 1.00 53.28 299 VAL A CA 1
ATOM 2406 C C . VAL A 1 299 ? 26.623 15.277 -23.869 1.00 53.28 299 VAL A C 1
ATOM 2408 O O . VAL A 1 299 ? 25.910 14.741 -23.019 1.00 53.28 299 VAL A O 1
ATOM 2411 N N . SER A 1 300 ? 27.666 14.645 -24.423 1.00 51.91 300 SER A N 1
ATOM 2412 C CA . SER A 1 300 ? 28.044 13.253 -24.123 1.00 51.91 300 SER A CA 1
ATOM 2413 C C . SER A 1 300 ? 28.285 13.011 -22.628 1.00 51.91 300 SER A C 1
ATOM 2415 O O . SER A 1 300 ? 27.956 11.943 -22.121 1.00 51.91 300 SER A O 1
ATOM 2417 N N . SER A 1 301 ? 28.751 14.035 -21.902 1.00 52.47 301 SER A N 1
ATOM 2418 C CA . SER A 1 301 ? 28.988 14.005 -20.451 1.00 52.47 301 SER A CA 1
ATOM 2419 C C . SER A 1 301 ? 27.718 13.879 -19.592 1.00 52.47 301 SER A C 1
ATOM 2421 O O . SER A 1 301 ? 27.803 13.524 -18.417 1.00 52.47 301 SER A O 1
ATOM 2423 N N . VAL A 1 302 ? 26.540 14.170 -20.160 1.00 49.69 302 VAL A N 1
ATOM 2424 C CA . VAL A 1 302 ? 25.227 14.087 -19.490 1.00 49.69 302 VAL A CA 1
ATOM 2425 C C . VAL A 1 302 ? 24.492 12.787 -19.849 1.00 49.69 302 VAL A C 1
ATOM 2427 O O . VAL A 1 302 ? 23.591 12.363 -19.122 1.00 49.69 302 VAL A O 1
ATOM 2430 N N . CYS A 1 303 ? 24.865 12.142 -20.958 1.00 52.88 303 CYS A N 1
ATOM 2431 C CA . CYS A 1 303 ? 24.322 10.849 -21.362 1.00 52.88 303 CYS A CA 1
ATOM 2432 C C . CYS A 1 303 ? 24.844 9.745 -20.419 1.00 52.88 303 CYS A C 1
ATOM 2434 O O . CYS A 1 303 ? 26.036 9.669 -20.129 1.00 52.88 303 CYS A O 1
ATOM 2436 N N . PHE A 1 304 ? 23.951 8.873 -19.935 1.00 56.44 304 PHE A N 1
ATOM 2437 C CA . PHE A 1 304 ? 24.360 7.693 -19.171 1.00 56.44 304 PHE A CA 1
ATOM 2438 C C . PHE A 1 304 ? 25.090 6.741 -20.120 1.00 56.44 304 PHE A C 1
ATOM 2440 O O . PHE A 1 304 ? 24.464 6.116 -20.977 1.00 56.44 304 PHE A O 1
ATOM 2447 N N . THR A 1 305 ? 26.414 6.673 -20.001 1.00 56.97 305 THR A N 1
ATOM 2448 C CA . THR A 1 305 ? 27.238 5.791 -20.822 1.00 56.97 305 THR A CA 1
ATOM 2449 C C . THR A 1 305 ? 26.973 4.329 -20.478 1.00 56.97 305 THR A C 1
ATOM 2451 O O . THR A 1 305 ? 26.739 3.941 -19.334 1.00 56.97 305 THR A O 1
ATOM 2454 N N . TYR A 1 306 ? 26.998 3.510 -21.522 1.00 54.81 306 TYR A N 1
ATOM 2455 C CA . TYR A 1 306 ? 26.592 2.106 -21.566 1.00 54.81 306 TYR A CA 1
ATOM 2456 C C . TYR A 1 306 ? 27.409 1.142 -20.674 1.00 54.81 306 TYR A C 1
ATOM 2458 O O . TYR A 1 306 ? 27.092 -0.045 -20.604 1.00 54.81 306 TYR A O 1
ATOM 2466 N N . GLU A 1 307 ? 28.456 1.603 -19.985 1.00 56.09 307 GLU A N 1
ATOM 2467 C CA . GLU A 1 307 ? 29.428 0.714 -19.332 1.00 56.09 307 GLU A CA 1
ATOM 2468 C C . GLU A 1 307 ? 28.900 0.013 -18.059 1.00 56.09 307 GLU A C 1
ATOM 2470 O O . GLU A 1 307 ? 29.347 -1.094 -17.769 1.00 56.09 307 GLU A O 1
ATOM 2475 N N . ASP A 1 308 ? 27.871 0.539 -17.372 1.00 55.12 308 ASP A N 1
ATOM 2476 C CA . ASP A 1 308 ? 27.409 0.010 -16.069 1.00 55.12 308 ASP A CA 1
ATOM 2477 C C . ASP A 1 308 ? 25.946 -0.486 -16.039 1.00 55.12 308 ASP A C 1
ATOM 2479 O O . ASP A 1 308 ? 25.087 -0.024 -15.280 1.00 55.12 308 ASP A O 1
ATOM 2483 N N . PHE A 1 309 ? 25.651 -1.534 -16.812 1.00 67.50 309 PHE A N 1
ATOM 2484 C CA . PHE A 1 309 ? 24.341 -2.209 -16.794 1.00 67.50 309 PHE A CA 1
ATOM 2485 C C . PHE A 1 309 ? 23.914 -2.774 -15.444 1.00 67.50 309 PHE A C 1
ATOM 2487 O O . PHE A 1 309 ? 22.719 -2.921 -15.175 1.00 67.50 309 PHE A O 1
ATOM 2494 N N . VAL A 1 310 ? 24.880 -3.152 -14.610 1.00 71.62 310 VAL A N 1
ATOM 2495 C CA . VAL A 1 310 ? 24.623 -3.911 -13.384 1.00 71.62 310 VAL A CA 1
ATOM 2496 C C . VAL A 1 310 ? 23.775 -3.094 -12.409 1.00 71.62 310 VAL A C 1
ATOM 2498 O O . VAL A 1 310 ? 22.800 -3.613 -11.865 1.00 71.62 310 VAL A O 1
ATOM 2501 N N . ALA A 1 311 ? 24.078 -1.804 -12.244 1.00 73.50 311 ALA A N 1
ATOM 2502 C CA . ALA A 1 311 ? 23.352 -0.928 -11.329 1.00 73.50 311 ALA A CA 1
ATOM 2503 C C . ALA A 1 311 ? 21.900 -0.696 -11.778 1.00 73.50 311 ALA A C 1
ATOM 2505 O O . ALA A 1 311 ? 20.969 -0.847 -10.980 1.00 73.50 311 ALA A O 1
ATOM 2506 N N . LEU A 1 312 ? 21.681 -0.397 -13.064 1.00 79.62 312 LEU A N 1
ATOM 2507 C CA . LEU A 1 312 ? 20.338 -0.204 -13.620 1.00 79.62 312 LEU A CA 1
ATOM 2508 C C . LEU A 1 312 ? 19.500 -1.480 -13.495 1.00 79.62 312 LEU A C 1
ATOM 2510 O O . LEU A 1 312 ? 18.349 -1.440 -13.062 1.00 79.62 312 LEU A O 1
ATOM 2514 N N . LYS A 1 313 ? 20.099 -2.626 -13.811 1.00 79.62 313 LYS A N 1
ATOM 2515 C CA . LYS A 1 313 ? 19.464 -3.940 -13.733 1.00 79.62 313 LYS A CA 1
ATOM 2516 C C . LYS A 1 313 ? 19.059 -4.310 -12.310 1.00 79.62 313 LYS A C 1
ATOM 2518 O O . LYS A 1 313 ? 17.925 -4.733 -12.089 1.00 79.62 313 LYS A O 1
ATOM 2523 N N . ILE A 1 314 ? 19.947 -4.099 -11.336 1.00 81.69 314 ILE A N 1
ATOM 2524 C CA . ILE A 1 314 ? 19.629 -4.275 -9.913 1.00 81.69 314 ILE A CA 1
ATOM 2525 C C . ILE A 1 314 ? 18.489 -3.335 -9.510 1.00 81.69 314 ILE A C 1
ATOM 2527 O O . ILE A 1 314 ? 17.552 -3.771 -8.848 1.00 81.69 314 ILE A O 1
ATOM 2531 N N . THR A 1 315 ? 18.515 -2.076 -9.949 1.00 83.88 315 THR A N 1
ATOM 2532 C CA . THR A 1 315 ? 17.478 -1.091 -9.604 1.00 83.88 315 THR A CA 1
ATOM 2533 C C . THR A 1 315 ? 16.113 -1.472 -10.183 1.00 83.88 315 THR A C 1
ATOM 2535 O O . THR A 1 315 ? 15.111 -1.407 -9.475 1.00 83.88 315 THR A O 1
ATOM 2538 N N . VAL A 1 316 ? 16.064 -1.938 -11.434 1.00 86.31 316 VAL A N 1
ATOM 2539 C CA . VAL A 1 316 ? 14.856 -2.478 -12.081 1.00 86.31 316 VAL A CA 1
ATOM 2540 C C . VAL A 1 316 ? 14.299 -3.659 -11.287 1.00 86.31 316 VAL A C 1
ATOM 2542 O O . VAL A 1 316 ? 13.115 -3.675 -10.953 1.00 86.31 316 VAL A O 1
ATOM 2545 N N . ILE A 1 317 ? 15.155 -4.622 -10.934 1.00 87.56 317 ILE A N 1
ATOM 2546 C CA . ILE A 1 317 ? 14.757 -5.805 -10.165 1.00 87.56 317 ILE A CA 1
ATOM 2547 C C . ILE A 1 317 ? 14.225 -5.409 -8.782 1.00 87.56 317 ILE A C 1
ATOM 2549 O O . ILE A 1 317 ? 13.154 -5.865 -8.380 1.00 87.56 317 ILE A O 1
ATOM 2553 N N . LEU A 1 318 ? 14.941 -4.539 -8.066 1.00 86.44 318 LEU A N 1
ATOM 2554 C CA . LEU A 1 318 ? 14.524 -4.041 -6.757 1.00 86.44 318 LEU A CA 1
ATOM 2555 C C . LEU A 1 318 ? 13.198 -3.291 -6.848 1.00 86.44 318 LEU A C 1
ATOM 2557 O O . LEU A 1 318 ? 12.327 -3.505 -6.011 1.00 86.44 318 LEU A O 1
ATOM 2561 N N . PHE A 1 319 ? 13.011 -2.453 -7.868 1.00 88.00 319 PHE A N 1
ATOM 2562 C CA . PHE A 1 319 ? 11.764 -1.726 -8.068 1.00 88.00 319 PHE A CA 1
ATOM 2563 C C . PHE A 1 319 ? 10.579 -2.678 -8.265 1.00 88.00 319 PHE A C 1
ATOM 2565 O O . PHE A 1 319 ? 9.549 -2.500 -7.611 1.00 88.00 319 PHE A O 1
ATOM 2572 N N . VAL A 1 320 ? 10.732 -3.701 -9.112 1.00 89.94 320 VAL A N 1
ATOM 2573 C CA . VAL A 1 320 ? 9.697 -4.715 -9.369 1.00 89.94 320 VAL A CA 1
ATOM 2574 C C . VAL A 1 320 ? 9.379 -5.507 -8.101 1.00 89.94 320 VAL A C 1
ATOM 2576 O O . VAL A 1 320 ? 8.211 -5.673 -7.759 1.00 89.94 320 VAL A O 1
ATOM 2579 N N . LEU A 1 321 ? 10.401 -5.948 -7.364 1.00 88.94 321 LEU A N 1
ATOM 2580 C CA . LEU A 1 321 ? 10.231 -6.703 -6.122 1.00 88.94 321 LEU A CA 1
ATOM 2581 C C . LEU A 1 321 ? 9.531 -5.867 -5.040 1.00 88.94 321 LEU A C 1
ATOM 2583 O O . LEU A 1 321 ? 8.564 -6.309 -4.415 1.00 88.94 321 LEU A O 1
ATOM 2587 N N . ILE A 1 322 ? 10.021 -4.647 -4.818 1.00 87.69 322 ILE A N 1
ATOM 2588 C CA . ILE A 1 322 ? 9.538 -3.764 -3.759 1.00 87.69 322 ILE A CA 1
ATOM 2589 C C . ILE A 1 322 ? 8.122 -3.286 -4.076 1.00 87.69 322 ILE A C 1
ATOM 2591 O O . ILE A 1 322 ? 7.229 -3.430 -3.245 1.00 87.69 322 ILE A O 1
ATOM 2595 N N . SER A 1 323 ? 7.902 -2.748 -5.275 1.00 85.94 323 SER A N 1
ATOM 2596 C CA . SER A 1 323 ? 6.621 -2.139 -5.646 1.00 85.94 323 SER A CA 1
ATOM 2597 C C . SER A 1 323 ? 5.569 -3.175 -6.032 1.00 85.94 323 SER A C 1
ATOM 2599 O O . SER A 1 323 ? 4.389 -2.948 -5.792 1.00 85.94 323 SER A O 1
ATOM 2601 N N . GLY A 1 324 ? 5.977 -4.305 -6.614 1.00 85.56 324 GLY A N 1
ATOM 2602 C CA . GLY A 1 324 ? 5.062 -5.339 -7.095 1.00 85.56 324 GLY A CA 1
ATOM 2603 C C . GLY A 1 324 ? 4.657 -6.370 -6.045 1.00 85.56 324 GLY A C 1
ATOM 2604 O O . GLY A 1 324 ? 3.558 -6.906 -6.142 1.00 85.56 324 GLY A O 1
ATOM 2605 N N . LEU A 1 325 ? 5.506 -6.649 -5.046 1.00 87.88 325 LEU A N 1
ATOM 2606 C CA . LEU A 1 325 ? 5.265 -7.727 -4.076 1.00 87.88 325 LEU A CA 1
ATOM 2607 C C . LEU A 1 325 ? 5.377 -7.263 -2.620 1.00 87.88 325 LEU A C 1
ATOM 2609 O O . LEU A 1 325 ? 4.435 -7.438 -1.848 1.00 87.88 325 LEU A O 1
ATOM 2613 N N . LEU A 1 326 ? 6.498 -6.645 -2.228 1.00 87.44 326 LEU A N 1
ATOM 2614 C CA . LEU A 1 326 ? 6.755 -6.347 -0.812 1.00 87.44 326 LEU A CA 1
ATOM 2615 C C . LEU A 1 326 ? 5.847 -5.246 -0.258 1.00 87.44 326 LEU A C 1
ATOM 2617 O O . LEU A 1 326 ? 5.192 -5.451 0.758 1.00 87.44 326 LEU A O 1
ATOM 2621 N N . PHE A 1 327 ? 5.795 -4.073 -0.885 1.00 87.88 327 PHE A N 1
ATOM 2622 C CA . PHE A 1 327 ? 5.006 -2.941 -0.387 1.00 87.88 327 PHE A CA 1
ATOM 2623 C C . PHE A 1 327 ? 3.488 -3.154 -0.446 1.00 87.88 327 PHE A C 1
ATOM 2625 O O . PHE A 1 327 ? 2.832 -2.801 0.538 1.00 87.88 327 PHE A O 1
ATOM 2632 N N . PRO A 1 328 ? 2.921 -3.776 -1.498 1.00 87.25 328 PRO A N 1
ATOM 2633 C CA . PRO A 1 328 ? 1.502 -4.134 -1.526 1.00 87.25 328 PRO A CA 1
ATOM 2634 C C . PRO A 1 328 ? 1.064 -4.999 -0.342 1.00 87.25 328 PRO A C 1
ATOM 2636 O O . PRO A 1 328 ? -0.080 -4.900 0.081 1.00 87.25 328 PRO A O 1
ATOM 2639 N N . PHE A 1 329 ? 1.974 -5.796 0.225 1.00 86.50 329 PHE A N 1
ATOM 2640 C CA . PHE A 1 329 ? 1.722 -6.589 1.426 1.00 86.50 329 PHE A CA 1
ATOM 2641 C C . PHE A 1 329 ? 2.072 -5.843 2.725 1.00 86.50 329 PHE A C 1
ATOM 2643 O O . PHE A 1 329 ? 1.248 -5.717 3.633 1.00 86.50 329 PHE A O 1
ATOM 2650 N N . LEU A 1 330 ? 3.300 -5.328 2.826 1.00 86.75 330 LEU A N 1
ATOM 2651 C CA . LEU A 1 330 ? 3.834 -4.755 4.061 1.00 86.75 330 LEU A CA 1
ATOM 2652 C C . LEU A 1 330 ? 3.096 -3.483 4.475 1.00 86.75 330 LEU A C 1
ATOM 2654 O O . LEU A 1 330 ? 2.833 -3.302 5.662 1.00 86.75 330 LEU A O 1
ATOM 2658 N N . MET A 1 331 ? 2.751 -2.598 3.535 1.00 84.75 331 MET A N 1
ATOM 2659 C CA . MET A 1 331 ? 2.157 -1.308 3.894 1.00 84.75 331 MET A CA 1
ATOM 2660 C C . MET A 1 331 ? 0.756 -1.459 4.506 1.00 84.75 331 MET A C 1
ATOM 2662 O O . MET A 1 331 ? 0.537 -0.903 5.588 1.00 84.75 331 MET A O 1
ATOM 2666 N N . PRO A 1 332 ? -0.177 -2.240 3.922 1.00 84.38 332 PRO A N 1
ATOM 2667 C CA . PRO A 1 332 ? -1.447 -2.549 4.580 1.00 84.38 332 PRO A CA 1
ATOM 2668 C C . PRO A 1 332 ? -1.270 -3.290 5.905 1.00 84.38 332 PRO A C 1
ATOM 2670 O O . PRO A 1 332 ? -1.934 -2.941 6.878 1.00 84.38 332 PRO A O 1
ATOM 2673 N N . TYR A 1 333 ? -0.339 -4.248 5.983 1.00 86.12 333 TYR A N 1
ATOM 2674 C CA . TYR A 1 333 ? -0.043 -4.966 7.225 1.00 86.12 333 TYR A CA 1
ATOM 2675 C C . TYR A 1 333 ? 0.393 -4.023 8.359 1.00 86.12 333 TYR A C 1
ATOM 2677 O O . TYR A 1 333 ? -0.152 -4.071 9.466 1.00 86.12 333 TYR A O 1
ATOM 2685 N N . TYR A 1 334 ? 1.328 -3.107 8.085 1.00 84.31 334 TYR A N 1
ATOM 2686 C CA . TYR A 1 334 ? 1.716 -2.062 9.036 1.00 84.31 334 TYR A CA 1
ATOM 2687 C C . TYR A 1 334 ? 0.546 -1.137 9.378 1.00 84.31 334 TYR A C 1
ATOM 2689 O O . TYR A 1 334 ? 0.418 -0.723 10.531 1.00 84.31 334 TYR A O 1
ATOM 2697 N N . GLY A 1 335 ? -0.315 -0.841 8.402 1.00 82.06 335 GLY A N 1
ATOM 2698 C CA . GLY A 1 335 ? -1.570 -0.125 8.602 1.00 82.06 335 GLY A CA 1
ATOM 2699 C C . GLY A 1 335 ? -2.448 -0.792 9.657 1.00 82.06 335 GLY A C 1
ATOM 2700 O O . GLY A 1 335 ? -2.770 -0.163 10.663 1.00 82.06 335 GLY A O 1
ATOM 2701 N N . PHE A 1 336 ? -2.757 -2.077 9.483 1.00 83.00 336 PHE A N 1
ATOM 2702 C CA . PHE A 1 336 ? -3.561 -2.843 10.434 1.00 83.00 336 PHE A CA 1
ATOM 2703 C C . PHE A 1 336 ? -2.938 -2.888 11.833 1.00 83.00 336 PHE A C 1
ATOM 2705 O O . PHE A 1 336 ? -3.610 -2.594 12.822 1.00 83.00 336 PHE A O 1
ATOM 2712 N N . LYS A 1 337 ? -1.635 -3.183 11.931 1.00 83.69 337 LYS A N 1
ATOM 2713 C CA . LYS A 1 337 ? -0.928 -3.228 13.220 1.00 83.69 337 LYS A CA 1
ATOM 2714 C C . LYS A 1 337 ? -0.960 -1.879 13.939 1.00 83.69 337 LYS A C 1
ATOM 2716 O O . LYS A 1 337 ? -1.083 -1.825 15.161 1.00 83.69 337 LYS A O 1
ATOM 2721 N N . ARG A 1 338 ? -0.865 -0.779 13.190 1.00 82.75 338 ARG A N 1
ATOM 2722 C CA . ARG A 1 338 ? -0.965 0.572 13.743 1.00 82.75 338 ARG A CA 1
ATOM 2723 C C . ARG A 1 338 ? -2.359 0.854 14.298 1.00 82.75 338 ARG A C 1
ATOM 2725 O O . ARG A 1 338 ? -2.444 1.409 15.387 1.00 82.75 338 ARG A O 1
ATOM 2732 N N . VAL A 1 339 ? -3.418 0.467 13.584 1.00 81.31 339 VAL A N 1
ATOM 2733 C CA . VAL A 1 339 ? -4.801 0.605 14.075 1.00 81.31 339 VAL A CA 1
ATOM 2734 C C . VAL A 1 339 ? -4.985 -0.180 15.368 1.00 81.31 339 VAL A C 1
ATOM 2736 O O . VAL A 1 339 ? -5.429 0.394 16.358 1.00 81.31 339 VAL A O 1
ATOM 2739 N N . LEU A 1 340 ? -4.554 -1.443 15.396 1.00 82.38 340 LEU A N 1
ATOM 2740 C CA . LEU A 1 340 ? -4.648 -2.284 16.589 1.00 82.38 340 LEU A CA 1
ATOM 2741 C C . LEU A 1 340 ? -3.928 -1.665 17.795 1.00 82.38 340 LEU A C 1
ATOM 2743 O O . LEU A 1 340 ? -4.486 -1.635 18.886 1.00 82.38 340 LEU A O 1
ATOM 2747 N N . ASN A 1 341 ? -2.708 -1.155 17.606 1.00 83.50 341 ASN A N 1
ATOM 2748 C CA . ASN A 1 341 ? -1.955 -0.518 18.687 1.00 83.50 341 ASN A CA 1
ATOM 2749 C C . ASN A 1 341 ? -2.666 0.733 19.222 1.00 83.50 341 ASN A C 1
ATOM 2751 O O . ASN A 1 341 ? -2.786 0.875 20.432 1.00 83.50 341 ASN A O 1
ATOM 2755 N N . ILE A 1 342 ? -3.187 1.596 18.339 1.00 81.19 342 ILE A N 1
ATOM 2756 C CA . ILE A 1 342 ? -3.939 2.788 18.763 1.00 81.19 342 ILE A CA 1
ATOM 2757 C C . ILE A 1 342 ? -5.179 2.380 19.562 1.00 81.19 342 ILE A C 1
ATOM 2759 O O . ILE A 1 342 ? -5.434 2.943 20.621 1.00 81.19 342 ILE A O 1
ATOM 2763 N N . VAL A 1 343 ? -5.925 1.377 19.090 1.00 78.56 343 VAL A N 1
ATOM 2764 C CA . VAL A 1 343 ? -7.105 0.881 19.808 1.00 78.56 343 VAL A CA 1
ATOM 2765 C C . VAL A 1 343 ? -6.712 0.301 21.167 1.00 78.56 343 VAL A C 1
ATOM 2767 O O . VAL A 1 343 ? -7.375 0.599 22.151 1.00 78.56 343 VAL A O 1
ATOM 2770 N N . LYS A 1 344 ? -5.621 -0.469 21.262 1.00 82.31 344 LYS A N 1
ATOM 2771 C CA . LYS A 1 344 ? -5.128 -1.016 22.539 1.00 82.31 344 LYS A CA 1
ATOM 2772 C C . LYS A 1 344 ? -4.742 0.073 23.539 1.00 82.31 344 LYS A C 1
ATOM 2774 O O . LYS A 1 344 ? -5.092 -0.035 24.714 1.00 82.31 344 LYS A O 1
ATOM 2779 N N . ASP A 1 345 ? -4.043 1.108 23.085 1.00 81.56 345 ASP A N 1
ATOM 2780 C CA . ASP A 1 345 ? -3.648 2.229 23.938 1.00 81.56 345 ASP A CA 1
ATOM 2781 C C . ASP A 1 345 ? -4.879 3.010 24.425 1.00 81.56 345 ASP A C 1
ATOM 2783 O O . ASP A 1 345 ? -4.985 3.325 25.613 1.00 81.56 345 ASP A O 1
ATOM 2787 N N . GLU A 1 346 ? -5.857 3.236 23.545 1.00 76.12 346 GLU A N 1
ATOM 2788 C CA . GLU A 1 346 ? -7.094 3.946 23.880 1.00 76.12 346 GLU A CA 1
ATOM 2789 C C . GLU A 1 346 ? -8.004 3.131 24.808 1.00 76.12 346 GLU A C 1
ATOM 2791 O O . GLU A 1 346 ? -8.536 3.665 25.778 1.00 76.12 346 GLU A O 1
ATOM 2796 N N . VAL A 1 347 ? -8.132 1.822 24.565 1.00 75.75 347 VAL A N 1
ATOM 2797 C CA . VAL A 1 347 ? -8.794 0.855 25.457 1.00 75.75 347 VAL A CA 1
ATOM 2798 C C . VAL A 1 347 ? -8.207 0.949 26.861 1.00 75.75 347 VAL A C 1
ATOM 2800 O O . VAL A 1 347 ? -8.942 1.046 27.842 1.00 75.75 347 VAL A O 1
ATOM 2803 N N . LYS A 1 348 ? -6.875 0.941 26.970 1.00 78.56 348 LYS A N 1
ATOM 2804 C CA . LYS A 1 348 ? -6.175 0.996 28.254 1.00 78.56 348 LYS A CA 1
ATOM 2805 C C . LYS A 1 348 ? -6.397 2.334 28.959 1.00 78.56 348 LYS A C 1
ATOM 2807 O O . LYS A 1 348 ? -6.692 2.343 30.152 1.00 78.56 348 LYS A O 1
ATOM 2812 N N . SER A 1 349 ? -6.274 3.442 28.229 1.00 77.56 349 SER A N 1
ATOM 2813 C CA . SER A 1 349 ? -6.529 4.795 28.739 1.00 77.56 349 SER A CA 1
ATOM 2814 C C . SER A 1 349 ? -7.973 4.945 29.231 1.00 77.56 349 SER A C 1
ATOM 2816 O O . SER A 1 349 ? -8.214 5.373 30.361 1.00 77.56 349 SER A O 1
ATOM 2818 N N . SER A 1 350 ? -8.932 4.490 28.422 1.00 72.69 350 SER A N 1
ATOM 2819 C CA . SER A 1 350 ? -10.362 4.526 28.734 1.00 72.69 350 SER A CA 1
ATOM 2820 C C . SER A 1 350 ? -10.692 3.670 29.952 1.00 72.69 350 SER A C 1
ATOM 2822 O O . SER A 1 350 ? -11.357 4.157 30.861 1.00 72.69 350 SER A O 1
ATOM 2824 N N . LYS A 1 351 ? -10.157 2.442 30.042 1.00 73.88 351 LYS A N 1
ATOM 2825 C CA . LYS A 1 351 ? -10.331 1.574 31.218 1.00 73.88 351 LYS A CA 1
ATOM 2826 C C . LYS A 1 351 ? -9.834 2.257 32.495 1.00 73.88 351 LYS A C 1
ATOM 2828 O O . LYS A 1 351 ? -10.557 2.289 33.483 1.00 73.88 351 LYS A O 1
ATOM 2833 N N . GLN A 1 352 ? -8.657 2.886 32.459 1.00 78.12 352 GLN A N 1
ATOM 2834 C CA . GLN A 1 352 ? -8.117 3.622 33.609 1.00 78.12 352 GLN A CA 1
ATOM 2835 C C . GLN A 1 352 ? -8.925 4.872 33.981 1.00 78.12 352 GLN A C 1
ATOM 2837 O O . GLN A 1 352 ? -8.956 5.248 35.154 1.00 78.12 352 GLN A O 1
ATOM 2842 N N . SER A 1 353 ? -9.513 5.564 33.003 1.00 74.44 353 SER A N 1
ATOM 2843 C CA . SER A 1 353 ? -10.391 6.713 33.258 1.00 74.44 353 SER A CA 1
ATOM 2844 C C . SER A 1 353 ? -11.704 6.256 33.885 1.00 74.44 353 SER A C 1
ATOM 2846 O O . SER A 1 353 ? -12.128 6.801 34.902 1.00 74.44 353 SER A O 1
ATOM 2848 N N . MET A 1 354 ? -12.298 5.201 33.326 1.00 71.44 354 MET A N 1
ATOM 2849 C CA . MET A 1 354 ? -13.527 4.604 33.832 1.00 71.44 354 MET A CA 1
ATOM 2850 C C . MET A 1 354 ? -13.348 4.075 35.256 1.00 71.44 354 MET A C 1
ATOM 2852 O O . MET A 1 354 ? -14.167 4.387 36.105 1.00 71.44 354 MET A O 1
ATOM 2856 N N . GLU A 1 355 ? -12.271 3.344 35.559 1.00 74.44 355 GLU A N 1
ATOM 2857 C CA . GLU A 1 355 ? -11.984 2.861 36.921 1.00 74.44 355 GLU A CA 1
ATOM 2858 C C . GLU A 1 355 ? -11.867 4.011 37.938 1.00 74.44 355 GLU A C 1
ATOM 2860 O O . GLU A 1 355 ? -12.355 3.892 39.064 1.00 74.44 355 GLU A O 1
ATOM 2865 N N . ARG A 1 356 ? -11.278 5.148 37.540 1.00 78.81 356 ARG A N 1
ATOM 2866 C CA . ARG A 1 356 ? -11.175 6.348 38.386 1.00 78.81 356 ARG A CA 1
ATOM 2867 C C . ARG A 1 356 ? -12.538 6.979 38.656 1.00 78.81 356 ARG A C 1
ATOM 2869 O O . ARG A 1 356 ? -12.878 7.187 39.818 1.00 78.81 356 ARG A O 1
ATOM 2876 N N . GLU A 1 357 ? -13.335 7.236 37.624 1.00 73.88 357 GLU A N 1
ATOM 2877 C CA . GLU A 1 357 ? -14.692 7.775 37.802 1.00 73.88 357 GLU A CA 1
ATOM 2878 C C . GLU A 1 357 ? -15.568 6.824 38.626 1.00 73.88 357 GLU A C 1
ATOM 2880 O O . GLU A 1 357 ? -16.262 7.250 39.550 1.00 73.88 357 GLU A O 1
ATOM 2885 N N . LEU A 1 358 ? -15.455 5.517 38.371 1.00 71.31 358 LEU A N 1
ATOM 2886 C CA . LEU A 1 358 ? -16.166 4.491 39.121 1.00 71.31 358 LEU A CA 1
ATOM 2887 C C . LEU A 1 358 ? -15.782 4.489 40.601 1.00 71.31 358 LEU A C 1
ATOM 2889 O O . LEU A 1 358 ? -16.656 4.348 41.449 1.00 71.31 358 LEU A O 1
ATOM 2893 N N . SER A 1 359 ? -14.493 4.629 40.928 1.00 76.81 359 SER A N 1
ATOM 2894 C CA . SER A 1 359 ? -14.041 4.679 42.323 1.00 76.81 359 SER A CA 1
ATOM 2895 C C . SER A 1 359 ? -14.616 5.878 43.077 1.00 76.81 359 SER A C 1
ATOM 2897 O O . SER A 1 359 ? -15.111 5.702 44.187 1.00 76.81 359 SER A O 1
ATOM 2899 N N . SER A 1 360 ? -14.657 7.055 42.444 1.00 78.56 360 SER A N 1
ATOM 2900 C CA . SER A 1 360 ? -15.243 8.261 43.037 1.00 78.56 360 SER A CA 1
ATOM 2901 C C . SER A 1 360 ? -16.739 8.083 43.299 1.00 78.56 360 SER A C 1
ATOM 2903 O O . SER A 1 360 ? -17.230 8.411 44.376 1.00 78.56 360 SER A O 1
ATOM 2905 N N . ILE A 1 361 ? -17.461 7.483 42.354 1.00 72.00 361 ILE A N 1
ATOM 2906 C CA . ILE A 1 361 ? -18.891 7.197 42.505 1.00 72.00 361 ILE A CA 1
ATOM 2907 C C . ILE A 1 361 ? -19.141 6.114 43.560 1.00 72.00 361 ILE A C 1
ATOM 2909 O O . ILE A 1 361 ? -20.094 6.221 44.328 1.00 72.00 361 ILE A O 1
ATOM 2913 N N . LYS A 1 362 ? -18.299 5.073 43.629 1.00 72.69 362 LYS A N 1
ATOM 2914 C CA . LYS A 1 362 ? -18.377 4.046 44.680 1.00 72.69 362 LYS A CA 1
ATOM 2915 C C . LYS A 1 362 ? -18.186 4.673 46.068 1.00 72.69 362 LYS A C 1
ATOM 2917 O O . LYS A 1 362 ? -18.874 4.267 47.000 1.00 72.69 362 LYS A O 1
ATOM 2922 N N . GLU A 1 363 ? -17.310 5.667 46.211 1.00 80.69 363 GLU A N 1
ATOM 2923 C CA . GLU A 1 363 ? -17.150 6.417 47.463 1.00 80.69 363 GLU A CA 1
ATOM 2924 C C . GLU A 1 363 ? -18.384 7.264 47.802 1.00 80.69 363 GLU A C 1
ATOM 2926 O O . GLU A 1 363 ? -18.893 7.141 48.918 1.00 80.69 363 GLU A O 1
ATOM 2931 N N . GLU A 1 364 ? -18.920 8.035 46.847 1.00 77.25 364 GLU A N 1
ATOM 2932 C CA . GLU A 1 364 ? -20.163 8.802 47.046 1.00 77.25 364 GLU A CA 1
ATOM 2933 C C . GLU A 1 364 ? -21.335 7.884 47.445 1.00 77.25 364 GLU A C 1
ATOM 2935 O O . GLU A 1 364 ? -22.098 8.185 48.364 1.00 77.25 364 GLU A O 1
ATOM 2940 N N . LEU A 1 365 ? -21.466 6.733 46.779 1.00 74.81 365 LEU A N 1
ATOM 2941 C CA . LEU A 1 365 ? -22.494 5.732 47.061 1.00 74.81 365 LEU A CA 1
ATOM 2942 C C . LEU A 1 365 ? -22.342 5.148 48.468 1.00 74.81 365 LEU A C 1
ATOM 2944 O O . LEU A 1 365 ? -23.331 4.983 49.182 1.00 74.81 365 LEU A O 1
ATOM 2948 N N . LYS A 1 366 ? -21.109 4.846 48.881 1.00 80.12 366 LYS A N 1
ATOM 2949 C CA . LYS A 1 366 ? -20.813 4.328 50.218 1.00 80.12 366 LYS A CA 1
ATOM 2950 C C . LYS A 1 366 ? -21.129 5.357 51.298 1.00 80.12 366 LYS A C 1
ATOM 2952 O O . LYS A 1 366 ? -21.612 4.990 52.365 1.00 80.12 366 LYS A O 1
ATOM 2957 N N . GLU A 1 367 ? -20.861 6.633 51.041 1.00 80.56 367 GLU A N 1
ATOM 2958 C CA . GLU A 1 367 ? -21.218 7.719 51.951 1.00 80.56 367 GLU A CA 1
ATOM 2959 C C . GLU A 1 367 ? -22.735 7.889 52.057 1.00 80.56 367 GLU A C 1
ATOM 2961 O O . GLU A 1 367 ? -23.258 7.945 53.168 1.00 80.56 367 GLU A O 1
ATOM 2966 N N . PHE A 1 368 ? -23.455 7.834 50.934 1.00 74.94 368 PHE A N 1
ATOM 2967 C CA . PHE A 1 368 ? -24.918 7.839 50.926 1.00 74.94 368 PHE A CA 1
ATOM 2968 C C . PHE A 1 368 ? -25.506 6.650 51.699 1.00 74.94 368 PHE A C 1
ATOM 2970 O O . PHE A 1 368 ? -26.404 6.830 52.520 1.00 74.94 368 PHE A O 1
ATOM 2977 N N . CYS A 1 369 ? -24.959 5.444 51.512 1.00 70.56 369 CYS A N 1
ATOM 2978 C CA . CYS A 1 369 ? -25.429 4.241 52.202 1.00 70.56 369 CYS A CA 1
ATOM 2979 C C . CYS A 1 369 ? -25.232 4.286 53.725 1.00 70.56 369 CYS A C 1
ATOM 2981 O O . CYS A 1 369 ? -25.977 3.626 54.436 1.00 70.56 369 CYS A O 1
ATOM 2983 N N . LYS A 1 370 ? -24.286 5.077 54.254 1.00 77.62 370 LYS A N 1
ATOM 2984 C CA . LYS A 1 370 ? -24.138 5.273 55.712 1.00 77.62 370 LYS A CA 1
ATOM 2985 C C . LYS A 1 370 ? -25.280 6.078 56.336 1.00 77.62 370 LYS A C 1
ATOM 2987 O O . LYS A 1 370 ? -25.447 6.036 57.550 1.00 77.62 370 LYS A O 1
ATOM 2992 N N . VAL A 1 371 ? -26.005 6.852 55.530 1.00 70.25 371 VAL A N 1
ATOM 2993 C CA . VAL A 1 371 ? -27.128 7.697 55.969 1.00 70.25 371 VAL A CA 1
ATOM 2994 C C . VAL A 1 371 ? -28.458 6.937 55.878 1.00 70.25 371 VAL 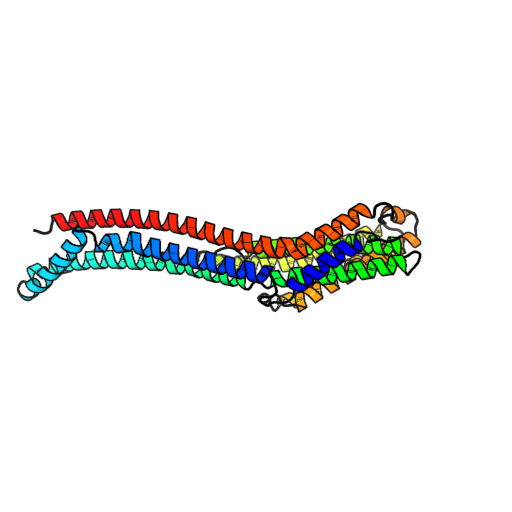A C 1
ATOM 2996 O O . VAL A 1 371 ? -29.472 7.397 56.399 1.00 70.25 371 VAL A O 1
ATOM 2999 N N . ILE A 1 372 ? -28.457 5.769 55.230 1.00 64.75 372 ILE A N 1
ATOM 3000 C CA . ILE A 1 372 ? -29.604 4.866 55.177 1.00 64.75 372 ILE A CA 1
ATOM 3001 C C . ILE A 1 372 ? -29.707 4.154 56.544 1.00 64.75 372 ILE A C 1
ATOM 3003 O O . ILE A 1 372 ? -28.727 3.524 56.945 1.00 64.75 372 ILE A O 1
ATOM 3007 N N . PRO A 1 373 ? -30.829 4.304 57.275 1.00 56.59 373 PRO A N 1
ATOM 3008 C CA . PRO A 1 373 ? -31.003 3.765 58.627 1.00 56.59 373 PRO A CA 1
ATOM 3009 C C . PRO A 1 373 ? -31.116 2.238 58.698 1.00 56.59 373 PRO A C 1
ATOM 3011 O O . PRO A 1 373 ? -31.557 1.614 57.703 1.00 56.59 373 PRO A O 1
#

pLDDT: mean 70.66, std 13.46, range [35.88, 91.94]